Protein AF-A0A016WCX0-F1 (afdb_monomer)

Solvent-accessible surface area (backbone atoms only — not comparable to full-atom values): 11297 Å² total; per-residue (Å²): 116,69,67,61,55,52,49,52,51,51,52,50,51,52,51,54,51,46,63,74,40,50,68,61,54,48,51,68,51,48,52,57,51,49,55,51,47,49,54,52,48,49,54,58,72,46,31,78,79,73,66,66,87,75,63,71,84,80,53,73,85,60,86,75,78,81,33,50,61,47,42,59,48,40,61,38,86,90,38,63,72,53,13,83,46,37,64,59,55,69,68,67,68,67,79,67,96,57,47,48,53,26,66,47,80,42,98,77,52,24,41,36,36,45,37,33,46,72,47,61,56,70,42,76,68,51,48,55,52,49,57,51,51,32,55,40,29,42,45,74,40,72,38,58,58,58,80,70,44,82,83,60,83,87,81,63,84,90,70,66,46,52,28,37,35,31,46,42,44,77,47,75,23,80,41,64,67,62,43,50,55,50,48,58,62,51,64,71,48,70,44,52,28,34,68,113

Mean predicted aligned error: 13.09 Å

Structure (mmCIF, N/CA/C/O backbone):
data_AF-A0A016WCX0-F1
#
_entry.id   AF-A0A016WCX0-F1
#
loop_
_atom_site.group_PDB
_atom_site.id
_atom_site.type_symbol
_atom_site.label_atom_id
_atom_site.label_alt_id
_atom_site.label_comp_id
_atom_site.label_asym_id
_atom_site.label_entity_id
_atom_site.label_seq_id
_atom_site.pdbx_PDB_ins_code
_atom_site.Cartn_x
_atom_site.Cartn_y
_atom_site.Cartn_z
_atom_site.occupancy
_atom_site.B_iso_or_equiv
_atom_site.auth_seq_id
_atom_site.auth_comp_id
_atom_site.auth_asym_id
_atom_site.auth_atom_id
_atom_site.pdbx_PDB_model_num
ATOM 1 N N . MET A 1 1 ? 23.485 -28.240 -61.008 1.00 61.12 1 MET A N 1
ATOM 2 C CA . MET A 1 1 ? 24.561 -27.219 -61.081 1.00 61.12 1 MET A CA 1
ATOM 3 C C . MET A 1 1 ? 24.136 -25.915 -61.768 1.00 61.12 1 MET A C 1
ATOM 5 O O . MET A 1 1 ? 24.552 -24.862 -61.305 1.00 61.12 1 MET A O 1
ATOM 9 N N . VAL A 1 2 ? 23.275 -25.937 -62.796 1.00 74.19 2 VAL A N 1
ATOM 10 C CA . VAL A 1 2 ? 22.851 -24.729 -63.548 1.00 74.19 2 VAL A CA 1
ATOM 11 C C . VAL A 1 2 ? 22.075 -23.700 -62.701 1.00 74.19 2 VAL A C 1
ATOM 13 O O . VAL A 1 2 ? 22.355 -22.506 -62.781 1.00 74.19 2 VAL A O 1
ATOM 16 N N . ALA A 1 3 ? 21.170 -24.145 -61.823 1.00 79.56 3 ALA A N 1
ATOM 17 C CA . ALA A 1 3 ? 20.359 -23.250 -60.986 1.00 79.56 3 ALA A CA 1
ATOM 18 C C . ALA A 1 3 ? 21.186 -22.411 -59.987 1.00 79.56 3 ALA A C 1
ATOM 20 O O . ALA A 1 3 ? 20.880 -21.247 -59.746 1.00 79.56 3 ALA A O 1
ATOM 21 N N . ALA A 1 4 ? 22.278 -22.966 -59.448 1.00 81.50 4 ALA A N 1
ATOM 22 C CA . ALA A 1 4 ? 23.165 -22.250 -58.528 1.00 81.50 4 ALA A CA 1
ATOM 23 C C . ALA A 1 4 ? 23.957 -21.137 -59.238 1.00 81.50 4 ALA A C 1
ATOM 25 O O . ALA A 1 4 ? 24.159 -20.058 -58.681 1.00 81.50 4 ALA A O 1
ATOM 26 N N . ALA A 1 5 ? 24.360 -21.371 -60.492 1.00 85.25 5 ALA A N 1
ATOM 27 C CA . ALA A 1 5 ? 25.010 -20.357 -61.317 1.00 85.25 5 ALA A CA 1
ATOM 28 C C . ALA A 1 5 ? 24.045 -19.212 -61.677 1.00 85.25 5 ALA A C 1
ATOM 30 O O . ALA A 1 5 ? 24.430 -18.044 -61.625 1.00 85.25 5 ALA A O 1
ATOM 31 N N . GLN A 1 6 ? 22.777 -19.531 -61.961 1.00 86.19 6 GLN A N 1
ATOM 32 C CA . GLN A 1 6 ? 21.732 -18.531 -62.200 1.00 86.19 6 GLN A CA 1
ATOM 33 C C . GLN A 1 6 ? 21.406 -17.715 -60.941 1.00 86.19 6 GLN A C 1
ATOM 35 O O . GLN A 1 6 ? 21.343 -16.491 -61.018 1.00 86.19 6 GLN A O 1
ATOM 40 N N . LEU A 1 7 ? 21.286 -18.354 -59.773 1.00 87.44 7 LEU A N 1
ATOM 41 C CA . LEU A 1 7 ? 21.092 -17.659 -58.495 1.00 87.44 7 LEU A CA 1
ATOM 42 C C . LEU A 1 7 ? 22.248 -16.692 -58.202 1.00 87.44 7 LEU A C 1
ATOM 44 O O . LEU A 1 7 ? 22.016 -15.542 -57.836 1.00 87.44 7 LEU A O 1
ATOM 48 N N . ARG A 1 8 ? 23.496 -17.128 -58.413 1.00 90.75 8 ARG A N 1
ATOM 49 C CA . ARG A 1 8 ? 24.683 -16.286 -58.215 1.00 90.75 8 ARG A CA 1
ATOM 50 C C . ARG A 1 8 ? 24.669 -15.060 -59.128 1.00 90.75 8 ARG A C 1
ATOM 52 O O . ARG A 1 8 ? 24.978 -13.965 -58.668 1.00 90.75 8 ARG A O 1
ATOM 59 N N . LEU A 1 9 ? 24.287 -15.227 -60.393 1.00 87.75 9 LEU A N 1
ATOM 60 C CA . LEU A 1 9 ? 24.159 -14.115 -61.339 1.00 87.75 9 LEU A CA 1
ATOM 61 C C . LEU A 1 9 ? 23.039 -13.147 -60.941 1.00 87.75 9 LEU A C 1
ATOM 63 O O . LEU A 1 9 ? 23.224 -11.935 -61.033 1.00 87.75 9 LEU A O 1
ATOM 67 N N . LEU A 1 10 ? 21.906 -13.661 -60.457 1.00 88.12 10 LEU A N 1
ATOM 68 C CA . LEU A 1 10 ? 20.792 -12.841 -59.977 1.00 88.12 10 LEU A CA 1
ATOM 69 C C . LEU A 1 10 ? 21.163 -12.045 -58.718 1.00 88.12 10 LEU A C 1
ATOM 71 O O . LEU A 1 10 ? 20.891 -10.847 -58.652 1.00 88.12 10 LEU A O 1
ATOM 75 N N . LEU A 1 11 ? 21.842 -12.674 -57.757 1.00 89.62 11 LEU A N 1
ATOM 76 C CA . LEU A 1 11 ? 22.357 -12.003 -56.561 1.00 89.62 11 LEU A CA 1
ATOM 77 C C . LEU A 1 11 ? 23.390 -10.934 -56.923 1.00 89.62 11 LEU A C 1
ATOM 79 O O . LEU A 1 11 ? 23.313 -9.817 -56.419 1.00 89.62 11 LEU A O 1
ATOM 83 N N . TRP A 1 12 ? 24.310 -11.241 -57.842 1.00 89.88 12 TRP A N 1
ATOM 84 C CA . TRP A 1 12 ? 25.323 -10.293 -58.307 1.00 89.88 12 TRP A CA 1
ATOM 85 C C . TRP A 1 12 ? 24.705 -9.088 -59.021 1.00 89.88 12 TRP A C 1
ATOM 87 O O . TRP A 1 12 ? 25.093 -7.948 -58.770 1.00 89.88 12 TRP A O 1
ATOM 97 N N . LYS A 1 13 ? 23.690 -9.325 -59.861 1.00 88.44 13 LYS A N 1
ATOM 98 C CA . LYS A 1 13 ? 22.934 -8.263 -60.533 1.00 88.44 13 LYS A CA 1
ATOM 99 C C . LYS A 1 13 ? 22.213 -7.365 -59.525 1.00 88.44 13 LYS A C 1
ATOM 101 O O . LYS A 1 13 ? 22.337 -6.147 -59.615 1.00 88.44 13 LYS A O 1
ATOM 106 N N . ASN A 1 14 ? 21.514 -7.949 -58.550 1.00 83.69 14 ASN A N 1
ATOM 107 C CA . ASN A 1 14 ? 20.819 -7.189 -57.506 1.00 83.69 14 ASN A CA 1
ATOM 108 C C . ASN A 1 14 ? 21.791 -6.406 -56.613 1.00 83.69 14 ASN A C 1
ATOM 110 O O . ASN A 1 14 ? 21.510 -5.268 -56.245 1.00 83.69 14 ASN A O 1
ATOM 114 N N . TRP A 1 15 ? 22.952 -6.980 -56.299 1.00 81.62 15 TRP A N 1
ATOM 115 C CA . TRP A 1 15 ? 23.988 -6.318 -55.510 1.00 81.62 15 TRP A CA 1
ATOM 116 C C . TRP A 1 15 ? 24.597 -5.116 -56.247 1.00 81.62 15 TRP A C 1
ATOM 118 O O . TRP A 1 15 ? 24.651 -4.019 -55.694 1.00 81.62 15 TRP A O 1
ATOM 128 N N . LEU A 1 16 ? 24.951 -5.276 -57.528 1.00 81.81 16 LEU A N 1
ATOM 129 C CA . LEU A 1 16 ? 25.418 -4.168 -58.372 1.00 81.81 16 LEU A CA 1
ATOM 130 C C . LEU A 1 16 ? 24.356 -3.073 -58.538 1.00 81.81 16 LEU A C 1
ATOM 132 O O . LEU A 1 16 ? 24.688 -1.887 -58.568 1.00 81.81 16 LEU A O 1
ATOM 136 N N . GLN A 1 17 ? 23.079 -3.453 -58.632 1.00 79.06 17 GLN A N 1
ATOM 137 C CA . GLN A 1 17 ? 21.977 -2.500 -58.734 1.00 79.06 17 GLN A CA 1
ATOM 138 C C . GLN A 1 17 ? 21.813 -1.686 -57.443 1.00 79.06 17 GLN A C 1
ATOM 140 O O . GLN A 1 17 ? 21.655 -0.471 -57.533 1.00 79.06 17 GLN A O 1
ATOM 145 N N . LYS A 1 18 ? 21.964 -2.309 -56.263 1.00 73.75 18 LYS A N 1
ATOM 146 C CA . LYS A 1 18 ? 21.994 -1.597 -54.973 1.00 73.75 18 LYS A CA 1
ATOM 14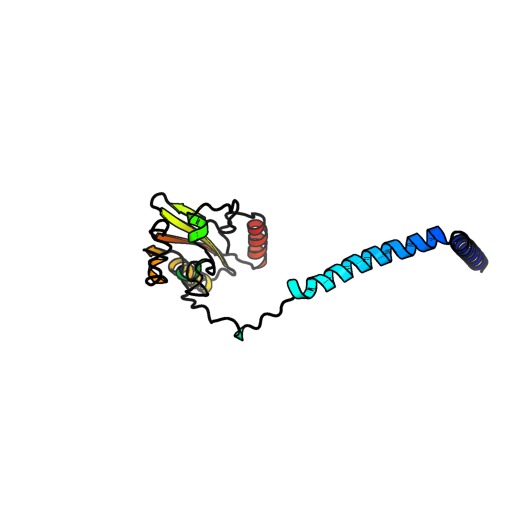7 C C . LYS A 1 18 ? 23.169 -0.611 -54.875 1.00 73.75 18 LYS A C 1
ATOM 149 O O . LYS A 1 18 ? 22.961 0.520 -54.454 1.00 73.75 18 LYS A O 1
ATOM 154 N N . ILE A 1 19 ? 24.366 -0.978 -55.348 1.00 76.69 19 ILE A N 1
ATOM 155 C CA . ILE A 1 19 ? 25.538 -0.072 -55.377 1.00 76.69 19 ILE A CA 1
ATOM 156 C C . ILE A 1 19 ? 25.297 1.152 -56.276 1.00 76.69 19 ILE A C 1
ATOM 158 O O . ILE A 1 19 ? 25.762 2.248 -55.969 1.00 76.69 19 ILE A O 1
ATOM 162 N N . ARG A 1 20 ? 24.559 0.990 -57.382 1.00 75.88 20 ARG A N 1
ATOM 163 C CA . ARG A 1 20 ? 24.272 2.075 -58.337 1.00 75.88 20 ARG A CA 1
ATOM 164 C C . ARG A 1 20 ? 23.201 3.058 -57.843 1.00 75.88 20 ARG A C 1
ATOM 166 O O . ARG A 1 20 ? 23.152 4.182 -58.335 1.00 75.88 20 ARG A O 1
ATOM 173 N N . THR A 1 21 ? 22.393 2.682 -56.855 1.00 81.81 21 THR A N 1
ATOM 174 C CA . THR A 1 21 ? 21.462 3.579 -56.144 1.00 81.81 21 THR A CA 1
ATOM 175 C C . THR A 1 21 ? 21.934 3.820 -54.706 1.00 81.81 21 THR A C 1
ATOM 177 O O . THR A 1 21 ? 21.237 3.447 -53.756 1.00 81.81 21 THR A O 1
ATOM 180 N N . PRO A 1 22 ? 23.109 4.453 -54.520 1.00 73.81 22 PRO A N 1
ATOM 181 C CA . PRO A 1 22 ? 23.773 4.534 -53.222 1.00 73.81 22 PRO A CA 1
ATOM 182 C C . PRO A 1 22 ? 22.934 5.286 -52.190 1.00 73.81 22 PRO A C 1
ATOM 184 O O . PRO A 1 22 ? 22.933 4.922 -51.022 1.00 73.81 22 PRO A O 1
ATOM 187 N N . TRP A 1 23 ? 22.164 6.288 -52.621 1.00 77.56 23 TRP A N 1
ATOM 188 C CA . TRP A 1 23 ? 21.341 7.097 -51.725 1.00 77.56 23 TRP A CA 1
ATOM 189 C C . TRP A 1 23 ? 20.221 6.294 -51.051 1.00 77.56 23 TRP A C 1
ATOM 191 O O . TRP A 1 23 ? 20.022 6.409 -49.846 1.00 77.56 23 TRP A O 1
ATOM 201 N N . HIS A 1 24 ? 19.542 5.422 -51.803 1.00 80.88 24 HIS A N 1
ATOM 202 C CA . HIS A 1 24 ? 18.467 4.581 -51.269 1.00 80.88 24 HIS A CA 1
ATOM 203 C C . HIS A 1 24 ? 19.007 3.533 -50.289 1.00 80.88 24 HIS A C 1
ATOM 205 O O . HIS A 1 24 ? 18.442 3.319 -49.219 1.00 80.88 24 HIS A O 1
ATOM 211 N N . THR A 1 25 ? 20.128 2.889 -50.628 1.00 80.31 25 THR A N 1
ATOM 212 C CA . THR A 1 25 ? 20.777 1.909 -49.743 1.00 80.31 25 THR A CA 1
ATOM 213 C C . THR A 1 25 ? 21.331 2.565 -48.477 1.00 80.31 25 THR A C 1
ATOM 215 O O . THR A 1 25 ? 21.258 1.981 -47.400 1.00 80.31 25 THR A O 1
ATOM 218 N N . LEU A 1 26 ? 21.824 3.801 -48.581 1.00 84.06 26 LEU A N 1
ATOM 219 C CA . LEU A 1 26 ? 22.288 4.581 -47.440 1.00 84.06 26 LEU A CA 1
ATOM 220 C C . LEU A 1 26 ? 21.128 4.958 -46.504 1.00 84.06 26 LEU A C 1
ATOM 222 O O . LEU A 1 26 ? 21.243 4.755 -45.299 1.00 84.06 26 LEU A O 1
ATOM 226 N N . SER A 1 27 ? 19.987 5.423 -47.028 1.00 86.12 27 SER A N 1
ATOM 227 C CA . SER A 1 27 ? 18.807 5.719 -46.198 1.00 86.12 27 SER A CA 1
ATOM 228 C C . SER A 1 27 ? 18.218 4.475 -45.527 1.00 86.12 27 SER A C 1
ATOM 230 O O . SER A 1 27 ? 17.838 4.537 -44.360 1.00 86.12 27 SER A O 1
ATOM 232 N N . GLU A 1 28 ? 18.190 3.339 -46.232 1.00 86.50 28 GLU A N 1
ATOM 233 C CA . GLU A 1 28 ? 17.688 2.054 -45.718 1.00 86.50 28 GLU A CA 1
ATOM 234 C C . GLU A 1 28 ? 18.520 1.550 -44.527 1.00 86.50 28 GLU A C 1
ATOM 236 O O . GLU A 1 28 ? 17.985 0.901 -43.634 1.00 86.50 28 GLU A O 1
ATOM 241 N N . PHE A 1 29 ? 19.811 1.892 -44.477 1.00 86.50 29 PHE A N 1
ATOM 242 C CA . PHE A 1 29 ? 20.695 1.544 -43.367 1.00 86.50 29 PHE A CA 1
ATOM 243 C C . PHE A 1 29 ? 20.708 2.599 -42.251 1.00 86.50 29 PHE A C 1
ATOM 245 O O . PHE A 1 29 ? 20.649 2.255 -41.071 1.00 86.50 29 PHE A O 1
ATOM 252 N N . ILE A 1 30 ? 20.768 3.888 -42.601 1.00 91.06 30 ILE A N 1
ATOM 253 C CA . ILE A 1 30 ? 20.893 4.975 -41.621 1.00 91.06 30 ILE A CA 1
ATOM 254 C C . ILE A 1 30 ? 19.615 5.142 -40.807 1.00 91.06 30 ILE A C 1
ATOM 256 O O . ILE A 1 30 ? 19.708 5.336 -39.601 1.00 91.06 30 ILE A O 1
ATOM 260 N N . ILE A 1 31 ? 18.429 5.054 -41.417 1.00 91.19 31 ILE A N 1
ATOM 261 C CA . ILE A 1 31 ? 17.171 5.312 -40.702 1.00 91.19 31 ILE A CA 1
ATOM 262 C C . ILE A 1 31 ? 16.968 4.320 -39.540 1.00 91.19 31 ILE A C 1
ATOM 264 O O . ILE A 1 31 ? 16.759 4.786 -38.418 1.00 91.19 31 ILE A O 1
ATOM 268 N N . PRO A 1 32 ? 17.088 2.988 -39.726 1.00 91.62 32 PRO A N 1
ATOM 269 C CA . PRO A 1 32 ? 16.977 2.040 -38.616 1.00 91.62 32 PRO A CA 1
ATOM 270 C C . PRO A 1 32 ? 18.086 2.201 -37.574 1.00 91.62 32 PRO A C 1
ATOM 272 O O . PRO A 1 32 ? 17.823 2.084 -36.375 1.00 91.62 32 PRO A O 1
ATOM 275 N N . LEU A 1 33 ? 19.315 2.497 -38.013 1.00 93.62 33 LEU A N 1
ATOM 276 C CA . LEU A 1 33 ? 20.447 2.729 -37.115 1.00 93.62 33 LEU A CA 1
ATOM 277 C C . LEU A 1 33 ? 20.189 3.941 -36.211 1.00 93.62 33 LEU A C 1
ATOM 279 O O . LEU A 1 33 ? 20.432 3.885 -35.009 1.00 93.62 33 LEU A O 1
ATOM 283 N N . LEU A 1 34 ? 19.654 5.017 -36.784 1.00 93.94 34 LEU A N 1
ATOM 284 C CA . LEU A 1 34 ? 19.359 6.261 -36.086 1.00 93.94 34 LEU A CA 1
ATOM 285 C C . LEU A 1 34 ? 18.165 6.081 -35.139 1.00 93.94 34 LEU A C 1
ATOM 287 O O . LEU A 1 34 ? 18.242 6.509 -33.993 1.00 93.94 34 LEU A O 1
ATOM 291 N N . LEU A 1 35 ? 17.113 5.364 -35.555 1.00 93.00 35 LEU A N 1
ATOM 292 C CA . LEU A 1 35 ? 15.976 5.032 -34.684 1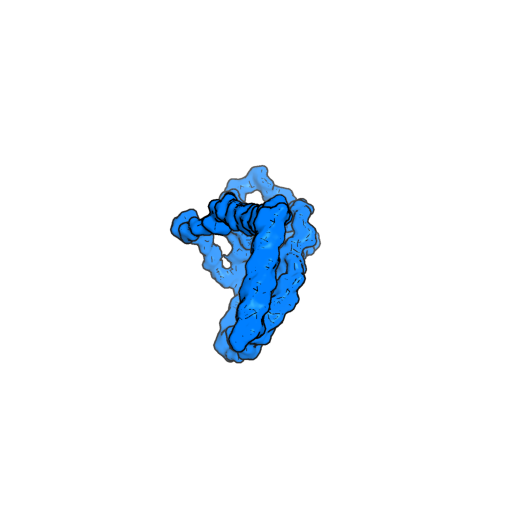.00 93.00 35 LEU A CA 1
ATOM 293 C C . LEU A 1 35 ? 16.416 4.221 -33.456 1.00 93.00 35 LEU A C 1
ATOM 295 O O . LEU A 1 35 ? 16.063 4.563 -32.329 1.00 93.00 35 LEU A O 1
ATOM 299 N N . THR A 1 36 ? 17.226 3.183 -33.678 1.00 92.38 36 THR A N 1
ATOM 300 C CA . THR A 1 36 ? 17.740 2.310 -32.610 1.00 92.38 36 THR A CA 1
ATOM 301 C C . THR A 1 36 ? 18.721 3.061 -31.707 1.00 92.38 36 THR A C 1
ATOM 303 O O . THR A 1 36 ? 18.695 2.918 -30.485 1.00 92.38 36 THR A O 1
ATOM 306 N N . GLY A 1 37 ? 19.573 3.899 -32.302 1.00 94.38 37 GLY A N 1
ATOM 307 C CA . GLY A 1 37 ? 20.526 4.738 -31.584 1.00 94.38 37 GLY A CA 1
ATOM 308 C C . GLY A 1 37 ? 19.839 5.781 -30.707 1.00 94.38 37 GLY A C 1
ATOM 309 O O . GLY A 1 37 ? 20.251 5.967 -29.567 1.00 94.38 37 GLY A O 1
ATOM 310 N N . ILE A 1 38 ? 18.760 6.409 -31.185 1.00 94.25 38 ILE A N 1
ATOM 311 C CA . ILE A 1 38 ? 17.963 7.343 -30.381 1.00 94.25 38 ILE A CA 1
ATOM 312 C C . ILE A 1 38 ? 17.276 6.613 -29.230 1.00 94.25 38 ILE A C 1
ATOM 314 O O . ILE A 1 38 ? 17.322 7.111 -28.112 1.00 94.25 38 ILE A O 1
ATOM 318 N N . SER A 1 39 ? 16.667 5.445 -29.455 1.00 91.62 39 SER A N 1
ATOM 319 C CA . SER A 1 39 ? 15.982 4.728 -28.371 1.00 91.62 39 SER A CA 1
ATOM 320 C C . SER A 1 39 ? 16.950 4.254 -27.286 1.00 91.62 39 SER A C 1
ATOM 322 O O . SER A 1 39 ? 16.686 4.445 -26.101 1.00 91.62 39 SER A O 1
ATOM 324 N N . LEU A 1 40 ? 18.096 3.684 -27.677 1.00 91.94 40 LEU A N 1
ATOM 325 C CA . LEU A 1 40 ? 19.124 3.244 -26.730 1.00 91.94 40 LEU A CA 1
ATOM 326 C C . LEU A 1 40 ? 19.806 4.437 -26.053 1.00 91.94 40 LEU A C 1
ATOM 328 O O . LEU A 1 40 ? 20.027 4.420 -24.847 1.00 91.94 40 LEU A O 1
ATOM 332 N N . GLY A 1 41 ? 20.096 5.494 -26.813 1.00 92.69 41 GLY A N 1
ATOM 333 C CA . GLY A 1 41 ? 20.666 6.730 -26.289 1.00 92.69 41 GLY A CA 1
ATOM 334 C C . GLY A 1 41 ? 19.735 7.412 -25.293 1.00 92.69 41 GLY A C 1
ATOM 335 O O . GLY A 1 41 ? 20.197 7.850 -24.246 1.00 92.69 41 GLY A O 1
ATOM 336 N N . ALA A 1 42 ? 18.428 7.437 -25.565 1.00 90.19 42 ALA A N 1
ATOM 337 C CA . ALA A 1 42 ? 17.427 7.934 -24.630 1.00 90.19 42 ALA A CA 1
ATOM 338 C C . ALA A 1 42 ? 17.404 7.091 -23.352 1.00 90.19 42 ALA A C 1
ATOM 340 O O . ALA A 1 42 ? 17.449 7.666 -22.272 1.00 90.19 42 ALA A O 1
ATOM 341 N N . MET A 1 43 ? 17.410 5.757 -23.467 1.00 88.00 43 MET A N 1
ATOM 342 C CA . MET A 1 43 ? 17.443 4.843 -22.318 1.00 88.00 43 MET A CA 1
ATOM 343 C C . MET A 1 43 ? 18.673 5.077 -21.429 1.00 88.00 43 MET A C 1
ATOM 345 O O . MET A 1 43 ? 18.542 5.161 -20.213 1.00 88.00 43 MET A O 1
ATOM 349 N N . ILE A 1 44 ? 19.852 5.259 -22.031 1.00 88.31 44 ILE A N 1
ATOM 350 C CA . ILE A 1 44 ? 21.092 5.565 -21.303 1.00 88.31 44 ILE A CA 1
ATOM 351 C C . ILE A 1 44 ? 21.043 6.972 -20.697 1.00 88.31 44 ILE A C 1
ATOM 353 O O . ILE A 1 44 ? 21.422 7.152 -19.546 1.00 88.31 44 ILE A O 1
ATOM 357 N N . ALA A 1 45 ? 20.557 7.971 -21.437 1.00 89.94 45 ALA A N 1
ATOM 358 C CA . ALA A 1 45 ? 20.503 9.357 -20.971 1.00 89.94 45 ALA A CA 1
ATOM 359 C C . ALA A 1 45 ? 19.571 9.542 -19.768 1.00 89.94 45 ALA A C 1
ATOM 361 O O . ALA A 1 45 ? 19.812 10.407 -18.930 1.00 89.94 45 ALA A O 1
ATOM 362 N N . VAL A 1 46 ? 18.508 8.739 -19.676 1.00 90.31 46 VAL A N 1
ATOM 363 C CA . VAL A 1 46 ? 17.591 8.771 -18.532 1.00 90.31 46 VAL A CA 1
ATOM 364 C C . VAL A 1 46 ? 17.954 7.775 -17.432 1.00 90.31 46 VAL A C 1
ATOM 366 O O . VAL A 1 46 ? 17.278 7.758 -16.404 1.00 90.31 46 VAL A O 1
ATOM 369 N N . LYS A 1 47 ? 19.005 6.969 -17.616 1.00 85.62 47 LYS A N 1
ATOM 370 C CA . LYS A 1 47 ? 19.398 5.907 -16.686 1.00 85.62 47 LYS A CA 1
A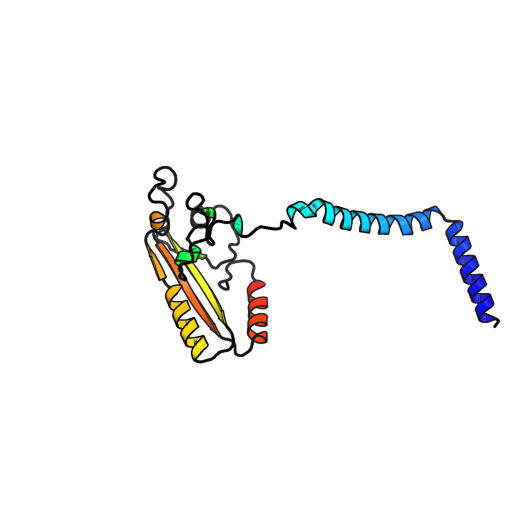TOM 371 C C . LYS A 1 47 ? 19.535 6.427 -15.259 1.00 85.62 47 LYS A C 1
ATOM 373 O O . LYS A 1 47 ? 18.855 5.927 -14.376 1.00 85.62 47 LYS A O 1
ATOM 378 N N . ASP A 1 48 ? 20.308 7.487 -15.047 1.00 81.19 48 ASP A N 1
ATOM 379 C CA . ASP A 1 48 ? 20.586 8.017 -13.702 1.00 81.19 48 ASP A CA 1
ATOM 380 C C . ASP A 1 48 ? 19.334 8.565 -12.985 1.00 81.19 48 ASP A C 1
ATOM 382 O O . ASP A 1 48 ? 19.329 8.777 -11.770 1.00 81.19 48 ASP A O 1
ATOM 386 N N . LYS A 1 49 ? 18.249 8.804 -13.734 1.00 82.12 49 LYS A N 1
ATOM 387 C CA . LYS A 1 49 ? 16.963 9.238 -13.184 1.00 82.12 49 LYS A CA 1
ATOM 388 C C . LYS A 1 49 ? 16.065 8.066 -12.777 1.00 82.12 49 LYS A C 1
ATOM 390 O O . LYS A 1 49 ? 15.276 8.231 -11.853 1.00 82.12 49 LYS A O 1
ATOM 395 N N . TYR A 1 50 ? 16.136 6.933 -13.475 1.00 77.62 50 TYR A N 1
ATOM 396 C CA . TYR A 1 50 ? 15.208 5.809 -13.280 1.00 77.62 50 TYR A CA 1
ATOM 397 C C . TYR A 1 50 ? 15.855 4.573 -12.645 1.00 77.62 50 TYR A C 1
ATOM 399 O O . TYR A 1 50 ? 15.182 3.846 -11.924 1.00 77.62 50 TYR A O 1
ATOM 407 N N . GLU A 1 51 ? 17.144 4.344 -12.878 1.00 76.81 51 GLU A N 1
ATOM 408 C CA . GLU A 1 51 ? 17.940 3.273 -12.275 1.00 76.81 51 GLU A CA 1
ATOM 409 C C . GLU A 1 51 ? 18.777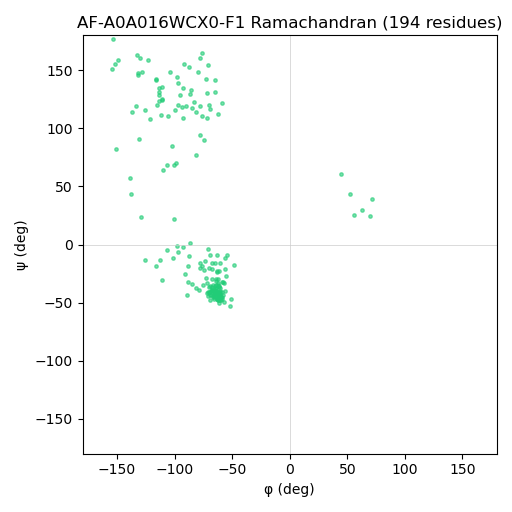 3.856 -11.131 1.00 76.81 51 GLU A C 1
ATOM 411 O O . GLU A 1 51 ? 19.998 3.985 -11.225 1.00 76.81 51 GLU A O 1
ATOM 416 N N . GLN A 1 52 ? 18.099 4.272 -10.060 1.00 77.88 52 GLN A N 1
ATOM 417 C CA . GLN A 1 52 ? 18.766 4.658 -8.821 1.00 77.88 52 GLN A CA 1
ATOM 418 C C . GLN A 1 52 ? 18.838 3.456 -7.887 1.00 77.88 52 GLN A C 1
ATOM 420 O O . GLN A 1 52 ? 17.815 2.924 -7.456 1.00 77.88 52 GLN A O 1
ATOM 425 N N . ASP A 1 53 ? 20.061 3.053 -7.553 1.00 77.75 53 ASP A N 1
ATOM 426 C CA . ASP A 1 53 ? 20.288 2.124 -6.457 1.00 77.75 53 ASP A CA 1
ATOM 427 C C . ASP A 1 53 ? 20.138 2.884 -5.141 1.00 77.75 53 ASP A C 1
ATOM 429 O O . ASP A 1 53 ? 20.928 3.762 -4.783 1.00 77.75 53 ASP A O 1
ATOM 433 N N . HIS A 1 54 ? 19.073 2.554 -4.425 1.00 76.19 54 HIS A N 1
ATOM 434 C CA . HIS A 1 54 ? 18.778 3.115 -3.123 1.00 76.19 54 HIS A CA 1
ATOM 435 C C . HIS A 1 54 ? 19.376 2.210 -2.047 1.00 76.19 54 HIS A C 1
ATOM 437 O O . HIS A 1 54 ? 18.896 1.101 -1.811 1.00 76.19 54 HIS A O 1
ATOM 443 N N . ASP A 1 55 ? 20.433 2.678 -1.384 1.00 78.25 55 ASP A N 1
ATOM 444 C CA . ASP A 1 55 ? 20.979 1.977 -0.224 1.00 78.25 55 ASP A CA 1
ATOM 445 C C . ASP A 1 55 ? 19.984 2.072 0.938 1.00 78.25 55 ASP A C 1
ATOM 447 O O . ASP A 1 55 ? 19.701 3.160 1.448 1.00 78.25 55 ASP A O 1
ATOM 451 N N . ALA A 1 56 ? 19.464 0.919 1.361 1.00 72.25 56 ALA A N 1
ATOM 452 C CA . ALA A 1 56 ? 18.519 0.804 2.464 1.00 72.25 56 ALA A CA 1
ATOM 453 C C . ALA A 1 56 ? 19.048 1.426 3.770 1.00 72.25 56 ALA A C 1
ATOM 455 O O . ALA A 1 56 ? 18.251 1.885 4.584 1.00 72.25 56 ALA A O 1
ATOM 456 N N . SER A 1 57 ? 20.371 1.488 3.965 1.00 77.56 57 SER A N 1
ATOM 457 C CA . SER A 1 57 ? 20.988 2.079 5.158 1.00 77.56 57 SER A CA 1
ATOM 458 C C . SER A 1 57 ? 20.854 3.606 5.240 1.00 77.56 57 SER A C 1
ATOM 460 O O . SER A 1 57 ? 20.926 4.166 6.335 1.00 77.56 57 SER A O 1
ATOM 462 N N . ASN A 1 58 ? 20.599 4.280 4.113 1.00 79.81 58 ASN A N 1
ATOM 463 C CA . ASN A 1 58 ? 20.360 5.726 4.075 1.00 79.81 58 ASN A CA 1
ATOM 464 C C . ASN A 1 58 ? 18.948 6.110 4.537 1.00 79.81 58 ASN A C 1
ATOM 466 O O . ASN A 1 58 ? 18.691 7.280 4.832 1.00 79.81 58 ASN A O 1
ATOM 470 N N . TYR A 1 59 ? 18.029 5.146 4.605 1.00 70.31 59 TYR A N 1
ATOM 471 C CA . TYR A 1 59 ? 16.658 5.380 5.032 1.00 70.31 59 TYR A CA 1
ATOM 472 C C . TYR A 1 59 ? 16.533 5.127 6.526 1.00 70.31 59 TYR A C 1
ATOM 474 O O . TYR A 1 59 ? 17.013 4.128 7.063 1.00 70.31 59 TYR A O 1
ATOM 482 N N . ARG A 1 60 ? 15.858 6.042 7.223 1.00 73.12 60 ARG A N 1
ATOM 483 C CA . ARG A 1 60 ? 15.508 5.805 8.621 1.00 73.12 60 ARG A CA 1
ATOM 484 C C . ARG A 1 60 ? 14.544 4.628 8.700 1.00 73.12 60 ARG A C 1
ATOM 486 O O . ARG A 1 60 ? 13.652 4.492 7.865 1.00 73.12 60 ARG A O 1
ATOM 493 N N . ALA A 1 61 ? 14.722 3.804 9.728 1.00 75.81 61 ALA A N 1
ATOM 494 C CA . ALA A 1 61 ? 13.781 2.739 10.024 1.00 75.81 61 ALA A CA 1
ATOM 495 C C . ALA A 1 61 ? 12.398 3.352 10.262 1.00 75.81 61 ALA A C 1
ATOM 497 O O . ALA A 1 61 ? 12.232 4.207 11.135 1.00 75.81 61 ALA A O 1
ATOM 498 N N . TRP A 1 62 ? 11.422 2.920 9.473 1.00 77.88 62 TRP A N 1
ATOM 499 C CA . TRP A 1 62 ? 10.046 3.347 9.640 1.00 77.88 62 TRP A CA 1
ATOM 500 C C . TRP A 1 62 ? 9.391 2.487 10.729 1.00 77.88 62 TRP A C 1
ATOM 502 O O . TRP A 1 62 ? 9.425 1.256 10.620 1.00 77.88 62 TRP A O 1
ATOM 512 N N . PRO A 1 63 ? 8.854 3.077 11.811 1.00 76.69 63 PRO A N 1
ATOM 513 C CA . PRO A 1 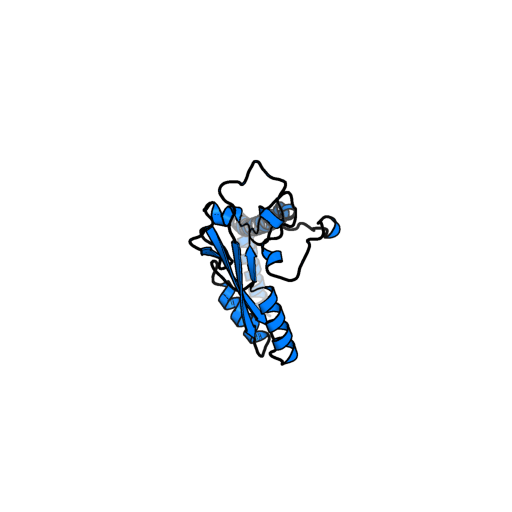63 ? 8.151 2.311 12.832 1.00 76.69 63 PRO A CA 1
ATOM 514 C C . PRO A 1 63 ? 6.908 1.630 12.249 1.00 76.69 63 PRO A C 1
ATOM 516 O O . PRO A 1 63 ? 5.933 2.290 11.903 1.00 76.69 63 PRO A O 1
ATOM 519 N N . VAL A 1 64 ? 6.938 0.297 12.187 1.00 79.94 64 VAL A N 1
ATOM 520 C CA . VAL A 1 64 ? 5.788 -0.535 11.808 1.00 79.94 64 VAL A CA 1
ATOM 521 C C . VAL A 1 64 ? 5.152 -1.091 13.078 1.00 79.94 64 VAL A C 1
ATOM 523 O O . VAL A 1 64 ? 5.768 -1.860 13.817 1.00 79.94 64 VAL A O 1
ATOM 526 N N . MET A 1 65 ? 3.910 -0.701 13.339 1.00 82.25 65 MET A N 1
ATOM 527 C CA . MET A 1 65 ? 3.112 -1.149 14.479 1.00 82.25 65 MET A CA 1
ATOM 528 C C . MET A 1 65 ? 2.330 -2.433 14.165 1.00 82.25 65 MET A C 1
ATOM 530 O O . MET A 1 65 ? 1.884 -3.129 15.080 1.00 82.25 65 MET A O 1
ATOM 534 N N . GLY A 1 66 ? 2.158 -2.766 12.882 1.00 86.69 66 GLY A N 1
ATOM 535 C CA . GLY A 1 66 ? 1.375 -3.913 12.430 1.00 86.69 66 GLY A CA 1
ATOM 536 C C . GLY A 1 66 ? -0.124 -3.692 12.630 1.00 86.69 66 GLY A C 1
ATOM 537 O O . GLY A 1 66 ? -0.827 -4.603 13.077 1.00 86.69 66 GLY A O 1
ATOM 538 N N . SER A 1 67 ? -0.592 -2.468 12.382 1.00 90.38 67 SER A N 1
ATOM 539 C CA . SER A 1 67 ? -1.981 -2.028 12.573 1.00 90.38 67 SER A CA 1
ATOM 540 C C . SER A 1 67 ? -2.322 -0.870 11.633 1.00 90.38 67 SER A C 1
ATOM 542 O O . SER A 1 67 ? -1.444 -0.361 10.942 1.00 90.38 67 SER A O 1
ATOM 544 N N . ALA A 1 68 ? -3.574 -0.399 11.632 1.00 89.94 68 ALA A N 1
ATOM 545 C CA . ALA A 1 68 ? -3.977 0.707 10.753 1.00 89.94 68 ALA A CA 1
ATOM 546 C C . ALA A 1 68 ? -3.204 2.024 10.983 1.00 89.94 68 ALA A C 1
ATOM 548 O O . ALA A 1 68 ? -3.233 2.887 10.108 1.00 89.94 68 ALA A O 1
ATOM 549 N N . TYR A 1 69 ? -2.493 2.176 12.110 1.00 88.19 69 TYR A N 1
ATOM 550 C CA . TYR A 1 69 ? -1.571 3.297 12.326 1.00 88.19 69 TYR A CA 1
ATOM 551 C C . TYR A 1 69 ? -0.496 3.371 11.235 1.00 88.19 69 TYR A C 1
ATOM 553 O O . TYR A 1 69 ? -0.123 4.464 10.829 1.00 88.19 69 TYR A O 1
ATOM 561 N N . ASP A 1 70 ? -0.059 2.237 10.684 1.00 88.44 70 ASP A N 1
ATOM 562 C CA . ASP A 1 70 ? 0.984 2.184 9.651 1.00 88.44 70 ASP A CA 1
ATOM 563 C C . ASP A 1 70 ? 0.590 2.934 8.366 1.00 88.44 70 ASP A C 1
ATOM 565 O O . ASP A 1 70 ? 1.456 3.363 7.612 1.00 88.44 70 ASP A O 1
ATOM 569 N N . PHE A 1 71 ? -0.708 3.140 8.109 1.00 87.56 71 PHE A N 1
ATOM 570 C CA . PHE A 1 71 ? -1.152 3.918 6.951 1.00 87.56 71 PHE A CA 1
ATOM 571 C C . PHE A 1 71 ? -0.910 5.419 7.103 1.00 87.56 71 PHE A C 1
ATOM 573 O O . PHE A 1 71 ? -0.735 6.113 6.105 1.00 87.56 71 PHE A O 1
ATOM 580 N N . ILE A 1 72 ? -0.919 5.909 8.340 1.00 85.88 72 ILE A N 1
ATOM 581 C CA . ILE A 1 72 ? -0.892 7.339 8.665 1.00 85.88 72 ILE A CA 1
ATOM 582 C C . ILE A 1 72 ? 0.413 7.763 9.347 1.00 85.88 72 ILE A C 1
ATOM 584 O O . ILE A 1 72 ? 0.688 8.955 9.448 1.00 85.88 72 ILE A O 1
ATOM 588 N N . THR A 1 73 ? 1.221 6.807 9.810 1.00 85.56 73 THR A N 1
ATOM 589 C CA . THR A 1 73 ? 2.530 7.079 10.405 1.00 85.56 73 THR A CA 1
ATOM 590 C C . THR A 1 73 ? 3.494 7.556 9.317 1.00 85.56 73 THR A C 1
ATOM 592 O O . THR A 1 73 ? 3.772 6.803 8.383 1.00 85.56 73 THR A O 1
ATOM 595 N N . PRO A 1 74 ? 4.061 8.765 9.412 1.00 80.31 74 PRO A N 1
ATOM 596 C CA . PRO A 1 74 ? 5.020 9.250 8.426 1.00 80.31 74 PRO A CA 1
ATOM 597 C C . PRO A 1 74 ? 6.355 8.501 8.528 1.00 80.31 74 PRO A C 1
ATOM 599 O O . PRO A 1 74 ? 6.755 8.044 9.601 1.00 80.31 74 PRO A O 1
ATOM 602 N N . THR A 1 75 ? 7.102 8.437 7.427 1.00 79.12 75 THR A N 1
ATOM 603 C CA . THR A 1 75 ? 8.504 7.971 7.460 1.00 79.12 75 THR A CA 1
ATOM 604 C C . THR A 1 75 ? 9.441 9.022 8.064 1.00 79.12 75 THR A C 1
ATOM 606 O O . THR A 1 75 ? 10.512 8.695 8.579 1.00 79.12 75 THR A O 1
ATOM 609 N N . ASN A 1 76 ? 9.026 10.290 8.045 1.00 76.62 76 ASN A N 1
ATOM 610 C CA . ASN A 1 76 ? 9.707 11.403 8.688 1.00 76.62 76 ASN A CA 1
ATOM 611 C C . ASN A 1 76 ? 8.696 12.264 9.460 1.00 76.62 76 ASN A C 1
ATOM 613 O O . ASN A 1 76 ? 7.810 12.863 8.859 1.00 76.62 76 ASN A O 1
ATOM 617 N N . GLU A 1 77 ? 8.865 12.393 10.778 1.00 71.88 77 GLU A N 1
ATOM 618 C CA . GLU A 1 77 ? 8.015 13.225 11.653 1.00 71.88 77 GLU A CA 1
ATOM 619 C C . GLU A 1 77 ? 7.937 14.698 11.208 1.00 71.88 77 GLU A C 1
ATOM 621 O O . GLU A 1 77 ? 6.997 15.414 11.536 1.00 71.88 77 GLU A O 1
ATOM 626 N N . LEU A 1 78 ? 8.903 15.170 10.416 1.00 72.06 78 LEU A N 1
ATOM 627 C CA . LEU A 1 78 ? 8.898 16.522 9.857 1.00 72.06 78 LEU A CA 1
ATOM 628 C C . LEU A 1 78 ? 8.153 16.631 8.513 1.00 72.06 78 LEU A C 1
ATOM 630 O O . LEU A 1 78 ? 7.927 17.745 8.042 1.00 72.06 78 LEU A O 1
ATOM 634 N N . MET A 1 79 ? 7.763 15.520 7.885 1.00 72.25 79 MET A N 1
ATOM 635 C CA . MET A 1 79 ? 7.117 15.486 6.566 1.00 72.25 79 MET A CA 1
ATOM 636 C C . MET A 1 79 ? 5.853 14.606 6.613 1.00 72.25 79 MET A C 1
ATOM 638 O O . MET A 1 79 ? 5.946 13.398 6.395 1.00 72.25 79 MET A O 1
ATOM 642 N N . PRO A 1 80 ? 4.664 15.168 6.900 1.00 69.19 80 PRO A N 1
ATOM 643 C CA . PRO A 1 80 ? 3.423 14.392 7.020 1.00 69.19 80 PRO A CA 1
ATOM 644 C C . PRO A 1 80 ? 2.970 13.715 5.724 1.00 69.19 80 PRO A C 1
ATOM 646 O O . PRO A 1 80 ? 2.429 12.616 5.757 1.00 69.19 80 PRO A O 1
ATOM 649 N N . GLU A 1 81 ? 3.301 14.310 4.584 1.00 72.62 81 GLU A N 1
ATOM 650 C CA . GLU A 1 81 ? 3.100 13.751 3.240 1.00 72.62 81 GLU A CA 1
ATOM 651 C C . GLU A 1 81 ? 3.892 12.458 2.968 1.00 72.62 81 GLU A C 1
ATOM 653 O O . GLU A 1 81 ? 3.697 11.812 1.945 1.00 72.62 81 GLU A O 1
ATOM 658 N N . SER A 1 82 ? 4.802 12.074 3.869 1.00 77.31 82 SER A N 1
ATOM 659 C CA . SER A 1 82 ? 5.645 10.884 3.722 1.00 77.31 82 SER A CA 1
ATOM 660 C C . SER A 1 82 ? 5.010 9.585 4.239 1.00 77.31 82 SER A C 1
ATOM 662 O O . SER A 1 82 ? 5.671 8.544 4.224 1.00 77.31 82 SER A O 1
ATOM 664 N N . ALA A 1 83 ? 3.775 9.642 4.745 1.00 81.56 83 ALA A N 1
ATOM 665 C CA . ALA A 1 83 ? 2.980 8.468 5.107 1.00 81.56 83 ALA A CA 1
ATOM 666 C C . ALA A 1 83 ? 2.392 7.781 3.856 1.00 81.56 83 ALA A C 1
ATOM 668 O O . ALA A 1 83 ? 2.344 8.376 2.781 1.00 81.56 83 ALA A O 1
ATOM 669 N N . ILE A 1 84 ? 1.900 6.537 3.985 1.00 83.00 84 ILE A N 1
ATOM 670 C CA . ILE A 1 84 ? 1.189 5.857 2.876 1.00 83.00 84 ILE A CA 1
ATOM 671 C C . ILE A 1 84 ? -0.038 6.669 2.451 1.00 83.00 84 ILE A C 1
ATOM 673 O O . ILE A 1 84 ? -0.333 6.783 1.262 1.00 83.00 84 ILE A O 1
ATOM 677 N N . LEU A 1 85 ? -0.761 7.209 3.432 1.00 83.12 85 LEU A N 1
ATOM 678 C CA . LEU A 1 85 ? -1.889 8.097 3.222 1.00 83.12 85 LEU A CA 1
ATOM 679 C C . LEU A 1 85 ? -1.545 9.493 3.708 1.00 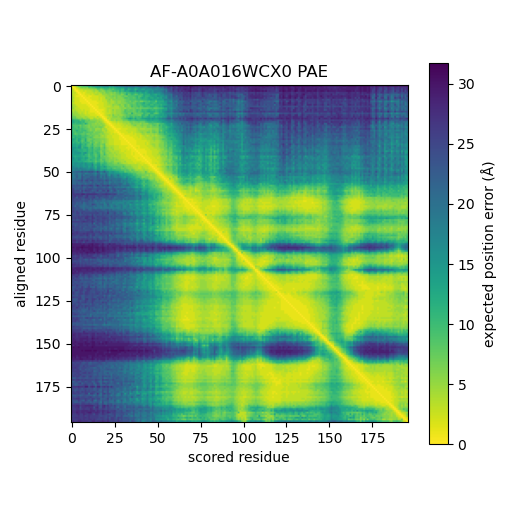83.12 85 LEU A C 1
ATOM 681 O O . LEU A 1 85 ? -1.468 9.751 4.909 1.00 83.12 85 LEU A O 1
ATOM 685 N N . ASP A 1 86 ? -1.426 10.411 2.759 1.00 78.25 86 ASP A N 1
ATOM 686 C CA . ASP A 1 86 ? -1.356 11.828 3.065 1.00 78.25 86 ASP A CA 1
ATOM 687 C C . ASP A 1 86 ? -2.760 12.372 3.369 1.00 78.25 86 ASP A C 1
ATOM 689 O O . ASP A 1 86 ? -3.528 12.770 2.492 1.00 78.25 86 ASP A O 1
ATOM 693 N N . LEU A 1 87 ? -3.098 12.391 4.657 1.00 75.19 87 LEU A N 1
ATOM 694 C CA . LEU A 1 87 ? -4.388 12.884 5.136 1.00 75.19 87 LEU A CA 1
ATOM 695 C C . LEU A 1 87 ? -4.599 14.379 4.837 1.00 75.19 87 LEU A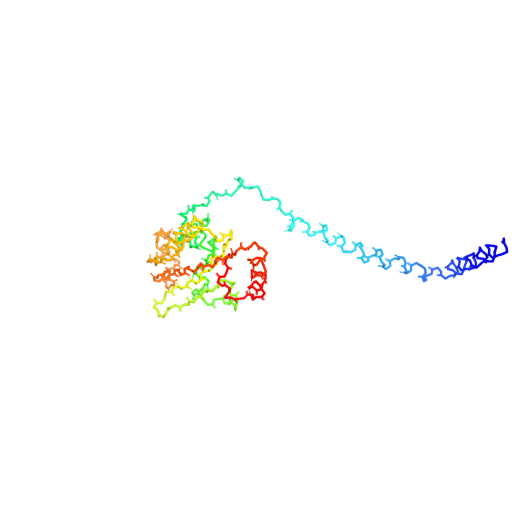 C 1
ATOM 697 O O . LEU A 1 87 ? -5.742 14.831 4.773 1.00 75.19 87 LEU A O 1
ATOM 701 N N . THR A 1 88 ? -3.523 15.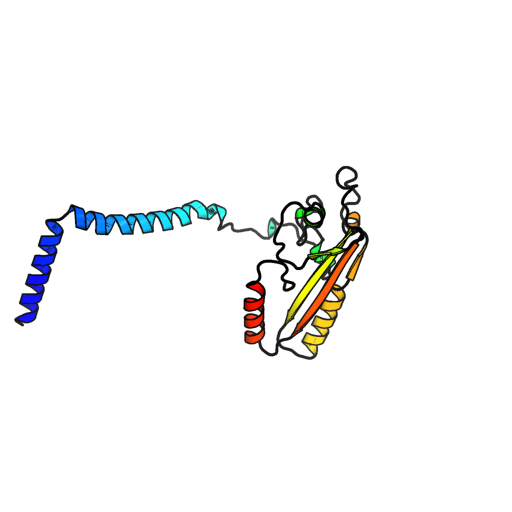151 4.647 1.00 71.19 88 THR A N 1
ATOM 702 C CA . THR A 1 88 ? -3.605 16.600 4.417 1.00 71.19 88 THR A CA 1
ATOM 703 C C . THR A 1 88 ? -3.985 16.935 2.973 1.00 71.19 88 THR A C 1
ATOM 705 O O . THR A 1 88 ? -4.831 17.810 2.749 1.00 71.19 88 THR A O 1
ATOM 708 N N . SER A 1 89 ? -3.462 16.203 1.983 1.00 70.75 89 SER A N 1
ATOM 709 C CA . SER A 1 89 ? -3.910 16.335 0.586 1.00 70.75 89 SER A CA 1
ATOM 710 C C . SER A 1 89 ? -5.341 15.836 0.389 1.00 70.75 89 SER A C 1
ATOM 712 O O . SER A 1 89 ? -6.122 16.487 -0.306 1.00 70.75 89 SER A O 1
ATOM 714 N N . ILE A 1 90 ? -5.726 14.749 1.071 1.00 72.12 90 ILE A N 1
ATOM 715 C CA . ILE A 1 90 ? -7.091 14.199 1.016 1.00 72.12 90 ILE A CA 1
ATOM 716 C C . ILE A 1 90 ? -8.129 15.214 1.521 1.00 72.12 90 ILE A C 1
ATOM 718 O O . ILE A 1 90 ? -9.209 15.318 0.940 1.00 72.12 90 ILE A O 1
ATOM 722 N N . LEU A 1 91 ? -7.827 15.972 2.579 1.00 68.44 91 LEU A N 1
ATOM 723 C CA . LEU A 1 91 ? -8.746 16.976 3.139 1.00 68.44 91 LEU A CA 1
ATOM 724 C C . LEU A 1 91 ? -8.738 18.299 2.383 1.00 68.44 91 LEU A C 1
ATOM 726 O O . LEU A 1 91 ? -9.787 18.916 2.217 1.00 68.44 91 LEU A O 1
ATOM 730 N N . SER A 1 92 ? -7.571 18.737 1.908 1.00 64.81 92 SER A N 1
ATOM 731 C CA . SER A 1 92 ? -7.440 20.016 1.200 1.00 64.81 92 SER A CA 1
ATOM 732 C C . SER A 1 92 ? -8.077 20.015 -0.195 1.00 64.81 92 SER A C 1
ATOM 734 O O . SER A 1 92 ? -8.116 21.061 -0.840 1.00 64.81 92 SER A O 1
ATOM 736 N N . ASN A 1 93 ? -8.608 18.872 -0.654 1.00 60.47 93 ASN A N 1
ATOM 737 C CA . ASN A 1 93 ? -9.314 18.718 -1.930 1.00 60.47 93 ASN A CA 1
ATOM 738 C C . ASN A 1 93 ? -8.467 19.182 -3.133 1.00 60.47 93 ASN A C 1
ATOM 740 O O . ASN A 1 93 ? -8.978 19.589 -4.179 1.00 60.47 93 ASN A O 1
ATOM 744 N N . THR A 1 94 ? -7.142 19.144 -2.970 1.00 54.38 94 THR A N 1
ATOM 745 C CA . THR A 1 94 ? -6.167 19.567 -3.970 1.00 54.38 94 THR A CA 1
ATOM 746 C C . THR A 1 94 ? -5.960 18.434 -4.980 1.00 54.38 94 THR A C 1
ATOM 748 O O . THR A 1 94 ? -4.986 17.694 -4.968 1.00 54.38 94 THR A O 1
ATOM 751 N N . THR A 1 95 ? -6.937 18.289 -5.880 1.00 50.59 95 THR A N 1
ATOM 752 C CA . THR A 1 95 ? -6.777 17.737 -7.242 1.00 50.59 95 THR A CA 1
ATOM 753 C C . THR A 1 95 ? -6.082 16.374 -7.384 1.00 50.59 95 THR A C 1
ATOM 755 O O . THR A 1 95 ? -5.286 16.183 -8.303 1.00 50.59 95 THR A O 1
ATOM 758 N N . THR A 1 96 ? -6.382 15.386 -6.544 1.00 55.28 96 THR A N 1
ATOM 759 C CA . THR A 1 96 ? -6.168 13.983 -6.939 1.00 55.28 96 THR A CA 1
ATOM 760 C C . THR A 1 96 ? -7.509 13.379 -7.328 1.00 55.28 96 THR A C 1
ATOM 762 O O . THR A 1 96 ? -8.164 12.711 -6.540 1.00 55.28 96 THR A O 1
ATOM 765 N N . ASP A 1 97 ? -7.910 13.591 -8.588 1.00 59.28 97 ASP A N 1
ATOM 766 C CA . ASP A 1 97 ? -9.139 13.023 -9.182 1.00 59.28 97 ASP A CA 1
ATOM 767 C C . ASP A 1 97 ? -9.201 11.480 -9.091 1.00 59.28 97 ASP A C 1
ATOM 769 O O . ASP A 1 97 ? -10.225 10.863 -9.381 1.00 59.28 97 ASP A O 1
ATOM 773 N N . CYS A 1 98 ? -8.091 10.832 -8.721 1.00 69.50 98 CYS A N 1
ATOM 774 C CA . CYS A 1 98 ? -7.931 9.388 -8.690 1.00 69.50 98 CYS A CA 1
ATOM 775 C C . CYS A 1 98 ? -6.911 8.968 -7.619 1.00 69.50 98 CYS A C 1
ATOM 777 O O . CYS A 1 98 ? -5.740 8.728 -7.918 1.00 69.50 98 CYS A O 1
ATOM 779 N N . VAL A 1 99 ? -7.344 8.868 -6.361 1.00 74.69 99 VAL A N 1
ATOM 780 C CA . VAL A 1 99 ? -6.572 8.166 -5.324 1.00 74.69 99 VAL A CA 1
ATOM 781 C C . VAL A 1 99 ? -6.653 6.666 -5.613 1.00 74.69 99 VAL A C 1
ATOM 783 O O . VAL A 1 99 ? -7.737 6.131 -5.859 1.00 74.69 99 VAL A O 1
ATOM 786 N N . PHE A 1 100 ? -5.504 5.984 -5.620 1.00 75.75 100 PHE A N 1
ATOM 787 C CA . PHE A 1 100 ? -5.450 4.544 -5.887 1.00 75.75 100 PHE A CA 1
ATOM 788 C C . PHE A 1 100 ? -6.263 3.753 -4.857 1.00 75.75 100 PHE A C 1
ATOM 790 O O . PHE A 1 100 ? -7.025 2.872 -5.238 1.00 75.75 100 PHE A O 1
ATOM 797 N N . LEU A 1 101 ? -6.131 4.103 -3.575 1.00 81.69 101 LEU A N 1
ATOM 798 C CA . LEU A 1 101 ? -6.857 3.473 -2.477 1.00 81.69 101 LEU A CA 1
ATOM 799 C C . LEU A 1 101 ? -8.288 3.994 -2.362 1.00 81.69 101 LEU A C 1
ATOM 801 O O . LEU A 1 101 ? -8.572 5.155 -2.656 1.00 81.69 101 LEU A O 1
ATOM 805 N N . ASN A 1 102 ? -9.192 3.126 -1.909 1.00 85.25 102 ASN A N 1
ATOM 806 C CA . ASN A 1 102 ? -10.576 3.498 -1.644 1.00 85.25 102 ASN A CA 1
ATOM 807 C C . ASN A 1 102 ? -10.678 4.318 -0.350 1.00 85.25 102 ASN A C 1
ATOM 809 O O . ASN A 1 102 ? -10.820 3.772 0.745 1.00 85.25 102 ASN A O 1
ATOM 813 N N . VAL A 1 103 ? -10.563 5.636 -0.502 1.00 84.81 103 VAL A N 1
ATOM 814 C CA . VAL A 1 103 ? -10.653 6.612 0.581 1.00 84.81 103 VAL A CA 1
ATOM 815 C C . VAL A 1 103 ? -11.900 7.465 0.390 1.00 84.81 103 VAL A C 1
ATOM 817 O O . VAL A 1 103 ? -12.162 7.958 -0.705 1.00 84.81 103 VAL A O 1
ATOM 820 N N . SER A 1 104 ? -12.653 7.677 1.464 1.00 84.56 104 SER A N 1
ATOM 821 C CA . SER A 1 104 ? -13.821 8.554 1.475 1.00 84.56 104 SER A CA 1
ATOM 822 C C . SER A 1 104 ? -13.782 9.513 2.662 1.00 84.56 104 SER A C 1
ATOM 824 O O . SER A 1 104 ? -13.257 9.195 3.730 1.00 84.56 104 SER A O 1
ATOM 826 N N . GLN A 1 105 ? -14.319 10.717 2.465 1.00 79.81 105 GLN A N 1
ATOM 827 C CA . GLN A 1 105 ? -14.521 11.673 3.550 1.00 79.81 105 GLN A CA 1
ATOM 828 C C . GLN A 1 105 ? -15.867 11.391 4.224 1.00 79.81 105 GLN A C 1
ATOM 830 O O . GLN A 1 105 ? -16.890 11.228 3.558 1.00 79.81 105 GLN A O 1
ATOM 835 N N . VAL A 1 106 ? -15.866 11.351 5.551 1.00 80.69 106 VAL A N 1
ATOM 836 C CA . VAL A 1 106 ? -17.061 11.212 6.386 1.00 80.69 106 VAL A CA 1
ATOM 837 C C . VAL A 1 106 ? -17.476 12.607 6.852 1.00 80.69 106 VAL A C 1
ATOM 839 O O . VAL A 1 106 ? -16.617 13.413 7.207 1.00 80.69 106 VAL A O 1
ATOM 842 N N . GLY A 1 107 ? -18.785 12.891 6.860 1.00 68.25 107 GLY A N 1
ATOM 843 C CA . GLY A 1 107 ? -19.374 14.232 7.043 1.00 68.25 107 GLY A CA 1
ATOM 844 C C . GLY A 1 107 ? -18.966 15.028 8.295 1.00 68.25 107 GLY A C 1
ATOM 845 O O . GLY A 1 107 ? -19.239 16.221 8.347 1.00 68.25 107 GLY A O 1
ATOM 846 N N . ASP A 1 108 ? -18.258 14.411 9.242 1.00 68.31 108 ASP A N 1
ATOM 847 C CA . ASP A 1 108 ? -17.727 15.032 10.462 1.00 68.31 108 ASP A CA 1
ATOM 848 C C . ASP A 1 108 ? -16.226 15.384 10.360 1.00 68.31 108 ASP A C 1
ATOM 850 O O . ASP A 1 108 ? -15.528 15.457 11.373 1.00 68.31 108 ASP A O 1
ATOM 854 N N . GLY A 1 109 ? -15.679 15.536 9.148 1.00 74.81 109 GLY A N 1
ATOM 855 C CA . GLY A 1 109 ? -14.238 15.752 8.945 1.00 74.81 109 GLY A CA 1
ATOM 856 C C . GLY A 1 109 ? -13.395 14.514 9.272 1.00 74.81 109 GLY A C 1
ATOM 857 O O . GLY A 1 109 ? -12.225 14.626 9.632 1.00 74.81 109 GLY A O 1
ATOM 858 N N . GLY A 1 110 ? -14.002 13.328 9.202 1.00 82.12 110 GLY A N 1
ATOM 859 C CA . GLY A 1 110 ? -13.318 12.046 9.346 1.00 82.12 110 GLY A CA 1
ATOM 860 C C . GLY A 1 110 ? -12.876 11.495 7.995 1.00 82.12 110 GLY A C 1
ATOM 861 O O . GLY A 1 110 ? -13.475 11.796 6.964 1.00 82.12 110 GLY A O 1
ATOM 862 N N . ILE A 1 111 ? -11.845 10.657 7.995 1.00 86.81 111 ILE A N 1
ATOM 863 C CA . ILE A 1 111 ? -11.378 9.956 6.793 1.00 86.81 111 ILE A CA 1
ATOM 864 C C . ILE A 1 111 ? -11.631 8.466 6.978 1.00 86.81 111 ILE A C 1
ATOM 866 O O . ILE A 1 111 ? -11.270 7.902 8.010 1.00 86.81 111 ILE A O 1
ATOM 870 N N . HIS A 1 112 ? -12.231 7.832 5.976 1.00 90.25 112 HIS A N 1
ATOM 871 C CA . HIS A 1 112 ? -12.484 6.401 5.945 1.00 90.25 112 HIS A CA 1
ATOM 872 C C . HIS A 1 112 ? -11.667 5.730 4.840 1.00 90.25 112 HIS A C 1
ATOM 874 O O . HIS A 1 112 ? -11.714 6.157 3.688 1.00 90.25 112 HIS A O 1
ATOM 880 N N . LEU A 1 113 ? -10.945 4.668 5.191 1.00 90.62 113 LEU A N 1
ATOM 881 C CA . LEU A 1 113 ? -10.172 3.830 4.280 1.00 90.62 113 LEU A CA 1
ATOM 882 C C . LEU A 1 113 ? -10.746 2.411 4.252 1.00 90.62 113 LEU A C 1
ATOM 884 O O . LEU A 1 113 ? -10.692 1.696 5.257 1.00 90.62 113 LEU A O 1
ATOM 888 N N . ASP A 1 114 ? -11.173 1.974 3.073 1.00 89.81 114 ASP A N 1
ATOM 889 C CA . ASP A 1 114 ? -11.510 0.579 2.807 1.00 89.81 114 ASP A CA 1
ATOM 890 C C . ASP A 1 114 ? -10.279 -0.175 2.303 1.00 89.81 114 ASP A C 1
ATOM 892 O O . ASP A 1 114 ? -9.740 0.123 1.234 1.00 89.81 114 ASP A O 1
ATOM 896 N N . VAL A 1 115 ? -9.871 -1.202 3.047 1.00 90.06 115 VAL A N 1
ATOM 897 C CA . VAL A 1 115 ? -8.758 -2.082 2.675 1.00 90.06 115 VAL A CA 1
ATOM 898 C C . VAL A 1 115 ? -9.274 -3.495 2.453 1.00 90.06 115 VAL A C 1
ATOM 900 O O . VAL A 1 115 ? -10.132 -4.001 3.176 1.00 90.06 115 VAL A O 1
ATOM 903 N N . LYS A 1 116 ? -8.736 -4.182 1.456 1.00 92.69 116 LYS A N 1
ATOM 904 C CA . LYS A 1 116 ? -8.991 -5.587 1.183 1.00 92.69 116 LYS A CA 1
ATOM 905 C C . LYS A 1 116 ? -7.669 -6.327 1.118 1.00 92.69 116 LYS A C 1
ATOM 907 O O . LYS A 1 116 ? -6.878 -6.103 0.210 1.00 92.69 116 LYS A O 1
ATOM 912 N N . LEU A 1 117 ? -7.482 -7.252 2.051 1.00 92.44 117 LEU A N 1
ATOM 913 C CA . LEU A 1 117 ? -6.340 -8.149 2.082 1.00 92.44 117 LEU A CA 1
ATOM 914 C C . LEU A 1 117 ? -6.721 -9.488 1.446 1.00 92.44 117 LEU A C 1
ATOM 916 O O . LEU A 1 117 ? -7.633 -10.182 1.907 1.00 92.44 117 LEU A O 1
ATOM 920 N N . ILE A 1 118 ? -6.016 -9.854 0.381 1.00 94.25 118 ILE A N 1
ATOM 921 C CA . ILE A 1 118 ? -6.161 -11.158 -0.266 1.00 94.25 118 ILE A CA 1
ATOM 922 C C . ILE A 1 118 ? -5.079 -12.120 0.217 1.00 94.25 118 ILE A C 1
ATOM 924 O O . ILE A 1 118 ? -3.952 -11.707 0.478 1.00 94.25 118 ILE A O 1
ATOM 928 N N . TYR A 1 119 ? -5.412 -13.403 0.356 1.00 94.88 119 TYR A N 1
ATO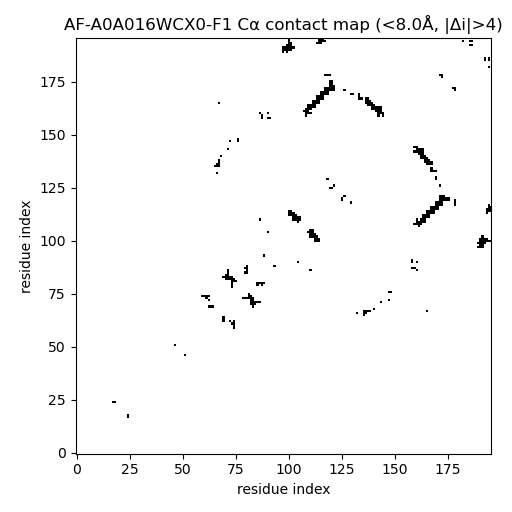M 929 C CA . TYR A 1 119 ? -4.444 -14.404 0.808 1.00 94.88 119 TYR A CA 1
ATOM 930 C C . TYR A 1 119 ? -4.709 -15.794 0.231 1.00 94.88 119 TYR A C 1
ATOM 932 O O . TYR A 1 119 ? -5.824 -16.131 -0.165 1.00 94.88 119 TYR A O 1
ATOM 940 N N . THR A 1 120 ? -3.668 -16.622 0.222 1.00 96.00 120 THR A N 1
ATOM 941 C CA . THR A 1 120 ? -3.688 -18.007 -0.257 1.00 96.00 120 THR A CA 1
ATOM 942 C C . THR A 1 120 ? -2.577 -18.809 0.445 1.00 96.00 120 THR A C 1
ATOM 944 O O . THR A 1 120 ? -1.570 -18.212 0.832 1.00 96.00 120 THR A O 1
ATOM 947 N N . PRO A 1 121 ? -2.714 -20.132 0.645 1.00 94.62 121 PRO A N 1
ATOM 948 C CA . PRO A 1 121 ? -3.939 -20.913 0.498 1.00 94.62 121 PRO A CA 1
ATOM 949 C C . PRO A 1 121 ? -4.880 -20.734 1.699 1.00 94.62 121 PRO A C 1
ATOM 951 O O . PRO A 1 121 ? -4.465 -20.361 2.806 1.00 94.62 121 PRO A O 1
ATOM 954 N N . ILE A 1 122 ? -6.162 -21.052 1.507 1.00 95.25 122 ILE A N 1
ATOM 955 C CA . ILE A 1 122 ? -7.128 -21.145 2.608 1.00 95.25 122 ILE A CA 1
ATOM 956 C C . ILE A 1 122 ? -6.830 -22.399 3.437 1.00 95.25 122 ILE A C 1
ATOM 958 O O . ILE A 1 122 ? -7.086 -23.528 3.029 1.00 95.25 122 ILE A O 1
ATOM 962 N N . THR A 1 123 ? -6.315 -22.185 4.643 1.00 95.06 123 THR A N 1
ATOM 963 C CA . THR A 1 123 ? -6.126 -23.204 5.679 1.00 95.06 123 THR A CA 1
ATOM 964 C C . THR A 1 123 ? -6.648 -22.660 7.002 1.00 95.06 123 THR A C 1
ATOM 966 O O . THR A 1 123 ? -6.806 -21.451 7.168 1.00 95.06 123 THR A O 1
ATOM 969 N N . GLU A 1 124 ? -6.883 -23.530 7.981 1.00 95.38 124 GLU A N 1
ATOM 970 C CA . GLU A 1 124 ? -7.352 -23.089 9.299 1.00 95.38 124 GLU A CA 1
ATOM 971 C C . GLU A 1 124 ? -6.359 -22.137 9.989 1.00 95.38 124 GLU A C 1
ATOM 973 O O . GLU A 1 124 ? -6.758 -21.161 10.625 1.00 95.38 124 GLU A O 1
ATOM 978 N N . SER A 1 125 ? -5.057 -22.384 9.827 1.00 95.50 125 SER A N 1
ATOM 979 C CA . SER A 1 125 ? -4.001 -21.533 10.381 1.00 95.50 125 SER A CA 1
ATOM 980 C C . SER A 1 125 ? -3.938 -20.179 9.679 1.00 95.50 125 SER A C 1
ATOM 982 O O . SER A 1 125 ? -3.911 -19.148 10.350 1.00 95.50 125 SER A O 1
ATOM 984 N N . THR A 1 126 ? -3.954 -20.162 8.341 1.00 94.19 126 THR A N 1
ATOM 985 C CA . THR A 1 126 ? -3.908 -18.903 7.580 1.00 94.19 126 THR A CA 1
ATOM 986 C C . THR A 1 126 ? -5.153 -18.065 7.840 1.00 94.19 126 THR A C 1
ATOM 988 O O . THR A 1 126 ? -5.028 -16.873 8.098 1.00 94.19 126 THR A O 1
ATOM 991 N N . ARG A 1 127 ? -6.337 -18.681 7.911 1.00 95.12 127 ARG A N 1
ATOM 992 C CA . ARG A 1 127 ? -7.587 -17.998 8.261 1.00 95.12 127 ARG A CA 1
ATOM 993 C C . ARG A 1 127 ? -7.506 -17.293 9.616 1.00 95.12 127 ARG A C 1
ATOM 995 O O . ARG A 1 127 ? -7.798 -16.105 9.689 1.00 95.12 127 ARG A O 1
ATOM 1002 N N . LYS A 1 128 ? -7.044 -17.978 10.669 1.00 96.31 128 LYS A N 1
ATOM 1003 C CA . LYS A 1 128 ? -6.890 -17.378 12.011 1.00 96.31 128 LYS A CA 1
ATOM 1004 C C . LYS A 1 128 ? -5.920 -16.200 12.024 1.00 96.31 128 LYS A C 1
ATOM 1006 O O . LYS A 1 128 ? -6.184 -15.196 12.680 1.00 96.31 128 LYS A O 1
ATOM 1011 N N . ILE A 1 129 ? -4.804 -16.318 11.301 1.00 95.00 129 ILE A N 1
ATOM 1012 C CA . ILE A 1 129 ? -3.832 -15.227 11.166 1.00 95.00 129 ILE A CA 1
ATOM 1013 C C . ILE A 1 129 ? -4.492 -14.033 10.473 1.00 95.00 129 ILE A C 1
ATOM 1015 O O . ILE A 1 129 ? -4.411 -12.917 10.977 1.00 95.00 129 ILE A O 1
ATOM 1019 N N . MET A 1 130 ? -5.196 -14.267 9.366 1.00 94.94 130 MET A N 1
ATOM 1020 C CA . MET A 1 130 ? -5.826 -13.204 8.582 1.00 94.94 130 MET A CA 1
ATOM 1021 C C . MET A 1 130 ? -6.980 -12.535 9.327 1.00 94.94 130 MET A C 1
ATOM 1023 O O . MET A 1 130 ? -7.103 -11.320 9.265 1.00 94.94 130 MET A O 1
ATOM 1027 N N . GLU A 1 131 ? -7.770 -13.277 10.105 1.00 95.88 131 GLU A N 1
ATOM 1028 C CA . GLU A 1 131 ? -8.782 -12.711 11.010 1.00 95.88 131 GLU A CA 1
ATOM 1029 C C . GLU A 1 131 ? -8.147 -11.813 12.089 1.00 95.88 131 GLU A C 1
ATOM 1031 O O . GLU A 1 131 ? -8.718 -10.793 12.481 1.00 95.88 131 GLU A O 1
ATOM 1036 N N . HIS A 1 132 ? -6.952 -12.160 12.576 1.00 95.19 132 HIS A N 1
ATOM 1037 C CA . HIS A 1 132 ? -6.220 -11.327 13.532 1.00 95.19 132 HIS A CA 1
ATOM 1038 C C . HIS A 1 132 ? -5.661 -10.059 12.883 1.00 95.19 132 HIS A C 1
ATOM 1040 O O . HIS A 1 132 ? -5.774 -8.976 13.454 1.00 95.19 132 HIS A O 1
ATOM 1046 N N . VAL A 1 133 ? -5.113 -10.177 11.671 1.00 93.75 133 VAL A N 1
ATOM 1047 C CA . VAL A 1 133 ? -4.671 -9.030 10.865 1.00 93.75 133 VAL A CA 1
ATOM 1048 C C . VAL A 1 133 ? -5.857 -8.112 10.571 1.00 93.75 133 VAL A C 1
ATOM 1050 O O . VAL A 1 133 ? -5.786 -6.922 10.861 1.00 93.75 133 VAL A O 1
ATOM 1053 N N . GLN A 1 134 ? -6.989 -8.666 10.132 1.00 94.81 134 GLN A N 1
ATOM 1054 C CA . GLN A 1 134 ? -8.214 -7.916 9.869 1.00 94.81 134 GLN A CA 1
ATOM 1055 C C . GLN A 1 134 ? -8.605 -7.032 11.055 1.00 94.81 134 GLN A C 1
ATOM 1057 O O . GLN A 1 134 ? -8.889 -5.851 10.874 1.00 94.81 134 GLN A O 1
ATOM 1062 N N . LYS A 1 135 ? -8.575 -7.577 12.277 1.00 95.06 135 LYS A N 1
ATOM 1063 C CA . LYS A 1 135 ? -8.899 -6.828 13.500 1.00 95.06 135 LYS A CA 1
ATOM 1064 C C . LYS A 1 135 ? -7.918 -5.689 13.771 1.00 95.06 135 LYS A C 1
ATOM 1066 O O . LYS A 1 135 ? -8.346 -4.614 14.169 1.00 95.06 135 LYS A O 1
ATOM 1071 N N . ARG A 1 136 ? -6.617 -5.901 13.548 1.00 92.69 136 ARG A N 1
ATOM 1072 C CA . ARG A 1 136 ? -5.583 -4.870 13.768 1.00 92.69 136 ARG A CA 1
ATOM 1073 C C . ARG A 1 136 ? -5.678 -3.706 12.787 1.00 92.69 136 ARG A C 1
ATOM 1075 O O . ARG A 1 136 ? -5.318 -2.585 13.136 1.00 92.69 136 ARG A O 1
ATOM 1082 N N . TYR A 1 137 ? -6.164 -3.976 11.581 1.00 93.44 137 TYR A N 1
ATOM 1083 C CA . TYR A 1 137 ? -6.353 -2.967 10.544 1.00 93.44 137 TYR A CA 1
ATOM 1084 C C . TYR A 1 137 ? -7.796 -2.443 10.459 1.00 93.44 137 TYR A C 1
ATOM 1086 O O . TYR A 1 137 ? -8.056 -1.541 9.679 1.00 93.44 137 TYR A O 1
ATOM 1094 N N . SER A 1 138 ? -8.726 -2.949 11.277 1.00 94.56 138 SER A N 1
ATOM 1095 C CA . SER A 1 138 ? -10.114 -2.466 11.348 1.00 94.56 138 SER A CA 1
ATOM 1096 C C . SER A 1 138 ? -10.349 -1.666 12.627 1.00 94.56 138 SER A C 1
ATOM 1098 O O . SER A 1 138 ? -11.029 -2.127 13.545 1.00 94.56 138 SER A O 1
ATOM 1100 N N . ILE A 1 139 ? -9.725 -0.491 12.721 1.00 93.25 139 ILE A N 1
ATOM 1101 C CA . ILE A 1 139 ? -9.762 0.365 13.914 1.00 93.25 139 ILE A CA 1
ATOM 1102 C C . ILE A 1 139 ? -10.127 1.808 13.561 1.00 93.25 139 ILE A C 1
ATOM 1104 O O . ILE A 1 139 ? -10.006 2.245 12.418 1.00 93.25 139 ILE A O 1
ATOM 1108 N N . THR A 1 140 ? -10.568 2.552 14.575 1.00 91.38 140 THR A N 1
ATOM 1109 C CA . THR A 1 140 ? -10.770 4.003 14.497 1.00 91.38 140 THR A CA 1
ATOM 1110 C C . THR A 1 140 ? -9.730 4.691 15.368 1.00 91.38 140 THR A C 1
ATOM 1112 O O . THR A 1 140 ? -9.614 4.384 16.553 1.00 91.38 140 THR A O 1
ATOM 1115 N N . ILE A 1 141 ? -8.975 5.604 14.770 1.00 88.44 141 ILE A N 1
ATOM 1116 C CA . ILE A 1 141 ? -7.911 6.372 15.403 1.00 88.44 141 ILE A CA 1
ATOM 1117 C C . ILE A 1 141 ? -8.433 7.798 15.611 1.00 88.44 141 ILE A C 1
ATOM 1119 O O . ILE A 1 141 ? -8.642 8.511 14.624 1.00 88.44 141 ILE A O 1
ATOM 1123 N N . PRO A 1 142 ? -8.681 8.227 16.860 1.00 86.06 142 PRO A N 1
ATOM 1124 C CA . PRO A 1 142 ? -9.039 9.610 17.146 1.00 86.06 142 PRO A CA 1
ATOM 1125 C C . PRO A 1 142 ? -7.810 10.509 16.993 1.00 86.06 142 PRO A C 1
ATOM 1127 O O . PRO A 1 142 ? -6.710 10.108 17.366 1.00 86.06 142 PRO A O 1
ATOM 1130 N N . ASN A 1 143 ? -8.001 11.722 16.470 1.00 80.88 143 ASN A N 1
ATOM 1131 C CA . ASN A 1 143 ? -6.936 12.711 16.271 1.00 80.88 143 ASN A CA 1
ATOM 1132 C C . ASN A 1 143 ? -5.643 12.109 15.657 1.00 80.88 143 ASN A C 1
ATOM 1134 O O . ASN A 1 143 ? -4.573 12.124 16.280 1.00 80.88 143 ASN A O 1
ATOM 1138 N N . PRO A 1 144 ? -5.731 11.541 14.439 1.00 77.56 144 PRO A N 1
ATOM 1139 C CA . PRO A 1 144 ? -4.638 10.805 13.807 1.00 77.56 144 PRO A CA 1
ATOM 1140 C C . PRO A 1 144 ? -3.362 11.638 13.645 1.00 77.56 144 PRO A C 1
ATOM 1142 O O . PRO A 1 144 ? -2.275 11.087 13.753 1.00 77.56 144 PRO A O 1
ATOM 1145 N N . LEU A 1 145 ? -3.473 12.956 13.444 1.00 73.19 145 LEU A N 1
ATOM 1146 C CA . LEU A 1 145 ? -2.316 13.849 13.319 1.00 73.19 145 LEU A CA 1
ATOM 1147 C C . LEU A 1 145 ? -1.795 14.325 14.685 1.00 73.19 145 LEU A C 1
ATOM 1149 O O . LEU A 1 145 ? -0.587 14.456 14.869 1.00 73.19 145 LEU A O 1
ATOM 1153 N N . GLY A 1 146 ? -2.661 14.525 15.681 1.00 66.50 146 GLY A N 1
ATOM 1154 C CA . GLY A 1 146 ? -2.217 14.920 17.021 1.00 66.50 146 GLY A CA 1
ATOM 1155 C C . GLY A 1 146 ? -1.254 13.916 17.651 1.00 66.50 146 GLY A C 1
ATOM 1156 O O . GLY A 1 146 ? -0.310 14.320 18.311 1.00 66.50 146 GLY A O 1
ATOM 1157 N N . THR A 1 147 ? -1.406 12.623 17.354 1.00 63.38 147 THR A N 1
ATOM 1158 C CA . THR A 1 147 ? -0.521 11.571 17.890 1.00 63.38 147 THR A CA 1
ATOM 1159 C C . THR A 1 147 ? 0.942 11.714 17.429 1.00 63.38 147 THR A C 1
ATOM 1161 O O . THR A 1 147 ? 1.844 11.231 18.109 1.00 63.38 147 THR A O 1
ATOM 1164 N N . PHE A 1 148 ? 1.196 12.387 16.300 1.00 64.00 148 PHE A N 1
ATOM 1165 C CA . PHE A 1 148 ? 2.533 12.510 15.702 1.00 64.00 148 PHE A CA 1
ATOM 1166 C C . PHE A 1 148 ? 3.069 13.950 15.658 1.00 64.00 148 PHE A C 1
ATOM 1168 O O . PHE A 1 148 ? 4.271 14.142 15.493 1.00 64.00 148 PHE A O 1
ATOM 1175 N N . TYR A 1 149 ? 2.206 14.967 15.793 1.00 62.28 149 TYR A N 1
ATOM 1176 C CA . TYR A 1 149 ? 2.549 16.356 15.449 1.00 62.28 149 TYR A CA 1
ATOM 1177 C C . TYR A 1 149 ? 2.253 17.396 16.542 1.00 62.28 149 TYR A C 1
ATOM 1179 O O . TYR A 1 149 ? 2.163 18.582 16.221 1.00 62.28 149 TYR A O 1
ATOM 1187 N N . GLU A 1 150 ? 2.174 17.007 17.823 1.00 53.50 150 GLU A N 1
ATOM 1188 C CA . GLU A 1 150 ? 1.934 17.911 18.975 1.00 53.50 150 GLU A CA 1
ATOM 1189 C C . GLU A 1 150 ? 2.823 19.180 19.018 1.00 53.50 150 GLU A C 1
ATOM 1191 O O . GLU A 1 150 ? 2.482 20.142 19.700 1.00 53.50 150 GLU A O 1
ATOM 1196 N N . GLN A 1 151 ? 3.942 19.234 18.284 1.00 51.03 151 GLN A N 1
ATOM 1197 C CA . GLN A 1 151 ? 4.858 20.383 18.261 1.00 51.03 151 GLN A CA 1
ATOM 1198 C C . GLN A 1 151 ? 4.674 21.372 17.094 1.00 51.03 151 GLN A C 1
ATOM 1200 O O . GLN A 1 151 ? 5.328 22.416 17.093 1.00 51.03 151 GLN A O 1
ATOM 1205 N N . ARG A 1 152 ? 3.812 21.109 16.099 1.00 52.69 152 ARG A N 1
ATOM 1206 C CA . ARG A 1 152 ? 3.624 22.018 14.947 1.00 52.69 152 ARG A CA 1
ATOM 1207 C C . ARG A 1 152 ? 2.384 22.906 15.137 1.00 52.69 152 ARG A C 1
ATOM 1209 O O . ARG A 1 152 ? 1.391 22.754 14.435 1.00 52.69 152 ARG A O 1
ATOM 1216 N N . ASN A 1 153 ? 2.466 23.852 16.073 1.00 47.12 153 ASN A N 1
ATOM 1217 C CA . ASN A 1 153 ? 1.364 24.765 16.423 1.00 47.12 153 ASN A CA 1
ATOM 1218 C C . ASN A 1 153 ? 0.968 25.775 15.326 1.00 47.12 153 ASN A C 1
ATOM 1220 O O . ASN A 1 153 ? -0.129 26.317 15.400 1.00 47.12 153 ASN A O 1
ATOM 1224 N N . ASP A 1 154 ? 1.794 26.008 14.300 1.00 47.78 154 ASP A N 1
ATOM 1225 C CA . ASP A 1 154 ? 1.606 27.185 13.429 1.00 47.78 154 ASP A CA 1
ATOM 1226 C C . ASP A 1 154 ? 1.046 26.905 12.021 1.00 47.78 154 ASP A C 1
ATOM 1228 O O . ASP A 1 154 ? 0.793 27.853 11.284 1.00 47.78 154 ASP A O 1
ATOM 1232 N N . PHE A 1 155 ? 0.842 25.645 11.604 1.00 47.75 155 PHE A N 1
ATOM 1233 C CA . PHE A 1 155 ? 0.503 25.350 10.193 1.00 47.75 155 PHE A CA 1
ATOM 1234 C C . PHE A 1 155 ? -0.765 24.524 9.936 1.00 47.75 155 PHE A C 1
ATOM 1236 O O . PHE A 1 155 ? -1.203 24.465 8.790 1.00 47.75 155 PHE A O 1
ATOM 1243 N N . ILE A 1 156 ? -1.363 23.875 10.941 1.00 51.72 156 ILE A N 1
ATOM 1244 C CA . ILE A 1 156 ? -2.459 22.913 10.715 1.00 51.72 156 ILE A CA 1
ATOM 1245 C C . ILE A 1 156 ? -3.553 23.078 11.776 1.00 51.72 156 ILE A C 1
ATOM 1247 O O . ILE A 1 156 ? -3.844 22.142 12.503 1.00 51.72 156 ILE A O 1
ATOM 1251 N N . GLN A 1 157 ? -4.143 24.264 11.935 1.00 50.62 157 GLN A N 1
ATOM 1252 C CA . GLN A 1 157 ? -5.270 24.412 12.873 1.00 50.62 157 GLN A CA 1
ATOM 1253 C C . GLN A 1 157 ? -6.639 24.193 12.213 1.00 50.62 157 GLN A C 1
ATOM 1255 O O . GLN A 1 157 ? -7.554 23.726 12.883 1.00 50.62 157 GLN A O 1
ATOM 1260 N N . ASP A 1 158 ? -6.759 24.407 10.897 1.00 52.41 158 ASP A N 1
ATOM 1261 C CA . ASP A 1 158 ? -8.077 24.433 10.241 1.00 52.41 158 ASP A CA 1
ATOM 1262 C C . ASP A 1 158 ? -8.466 23.149 9.481 1.00 52.41 158 ASP A C 1
ATOM 1264 O O . ASP A 1 158 ? -9.632 22.993 9.140 1.00 52.41 158 ASP A O 1
ATOM 1268 N N . ASN A 1 159 ? -7.547 22.199 9.245 1.00 59.31 159 ASN A N 1
ATOM 1269 C CA . ASN A 1 159 ? -7.804 20.997 8.422 1.00 59.31 159 ASN A CA 1
ATOM 1270 C C . ASN A 1 159 ? -7.215 19.701 9.020 1.00 59.31 159 ASN A C 1
ATOM 1272 O O . ASN A 1 159 ? -6.592 18.907 8.313 1.00 59.31 159 ASN A O 1
ATOM 1276 N N . ILE A 1 160 ? -7.365 19.480 10.329 1.00 67.75 160 ILE A N 1
ATOM 1277 C CA . ILE A 1 160 ? -7.010 18.191 10.949 1.00 67.75 160 ILE A CA 1
ATOM 1278 C C . ILE A 1 160 ? -8.216 17.247 10.848 1.00 67.75 160 ILE A C 1
ATOM 1280 O O . ILE A 1 160 ? -9.308 17.635 11.265 1.00 67.75 160 ILE A O 1
ATOM 1284 N N . PRO A 1 161 ? -8.053 16.004 10.351 1.00 74.50 161 PRO A N 1
ATOM 1285 C CA . PRO A 1 161 ? -9.133 15.037 10.405 1.00 74.50 161 PRO A CA 1
ATOM 1286 C C . PRO A 1 161 ? -9.438 14.697 11.860 1.00 74.50 161 PRO A C 1
ATOM 1288 O O . PRO A 1 161 ? -8.536 14.350 12.622 1.00 74.50 161 PRO A O 1
ATOM 1291 N N . ASN A 1 162 ? -10.712 14.732 12.236 1.00 81.50 162 ASN A N 1
ATOM 1292 C CA . ASN A 1 162 ? -11.134 14.429 13.606 1.00 81.50 162 ASN A CA 1
ATOM 1293 C C . ASN A 1 162 ? -10.841 12.968 13.980 1.00 81.50 162 ASN A C 1
ATOM 1295 O O . ASN A 1 162 ? -10.465 12.654 15.114 1.00 81.50 162 ASN A O 1
ATOM 1299 N N . PHE A 1 163 ? -10.984 12.068 13.010 1.00 86.12 163 PHE A N 1
ATOM 1300 C CA . PHE A 1 163 ? -10.653 10.659 13.152 1.00 86.12 163 PHE A CA 1
ATOM 1301 C C . PHE A 1 163 ? -10.248 10.050 11.811 1.00 86.12 163 PHE A C 1
ATOM 1303 O O . PHE A 1 163 ? -10.666 10.497 10.741 1.00 86.12 163 PHE A O 1
ATOM 1310 N N . PHE A 1 164 ? -9.460 8.986 11.891 1.00 88.75 164 PHE A N 1
ATOM 1311 C CA . PHE A 1 164 ? -9.179 8.094 10.778 1.00 88.75 164 PHE A CA 1
ATOM 1312 C C . PHE A 1 164 ? -9.788 6.727 11.074 1.00 88.75 164 PHE A C 1
ATOM 1314 O O . PHE A 1 164 ? -9.490 6.114 12.098 1.00 88.75 164 PHE A O 1
ATOM 1321 N N . GLN A 1 165 ? -10.650 6.247 10.190 1.00 92.00 165 GLN A N 1
ATOM 1322 C CA . GLN A 1 165 ? -11.262 4.933 10.280 1.00 92.00 165 GLN A CA 1
ATOM 1323 C C . GLN A 1 165 ? -10.712 4.055 9.164 1.00 92.00 165 GLN A C 1
ATOM 1325 O O . GLN A 1 165 ? -10.830 4.394 7.992 1.00 92.00 165 GLN A O 1
ATOM 1330 N N . SER A 1 166 ? -10.165 2.898 9.516 1.00 92.56 166 SER A N 1
ATOM 1331 C CA . SER A 1 166 ? -9.835 1.868 8.538 1.00 92.56 166 SER A CA 1
ATOM 1332 C C . SER A 1 166 ? -10.766 0.679 8.720 1.00 92.56 166 SER A C 1
ATOM 1334 O O . SER A 1 166 ? -11.037 0.265 9.848 1.00 92.56 166 SER A O 1
ATOM 1336 N N . SER A 1 167 ? -11.282 0.157 7.611 1.00 93.25 167 SER A N 1
ATOM 1337 C CA . SER A 1 167 ? -12.097 -1.054 7.569 1.00 93.25 167 SER A CA 1
ATOM 1338 C C . SER A 1 167 ? -11.423 -2.060 6.654 1.00 93.25 167 SER A C 1
ATOM 1340 O O . SER A 1 167 ? -11.393 -1.890 5.436 1.00 93.25 167 SER A O 1
ATOM 1342 N N . MET A 1 168 ? -10.862 -3.117 7.241 1.00 93.19 168 MET A N 1
ATOM 1343 C CA . MET A 1 168 ? -10.223 -4.178 6.476 1.00 93.19 168 MET A CA 1
ATOM 1344 C C . MET A 1 168 ? -11.194 -5.338 6.241 1.00 93.19 168 MET A C 1
ATOM 1346 O O . MET A 1 168 ? -11.784 -5.905 7.163 1.00 93.19 168 MET A O 1
ATOM 1350 N N . SER A 1 169 ? -11.310 -5.747 4.985 1.00 94.19 169 SER A N 1
ATOM 1351 C CA . SER A 1 169 ? -11.935 -6.995 4.558 1.00 94.19 169 SER A CA 1
ATOM 1352 C C . SER A 1 169 ? -10.862 -8.008 4.165 1.00 94.19 169 SER A C 1
ATOM 1354 O O . SER A 1 169 ? -9.793 -7.637 3.685 1.00 94.19 169 SER A O 1
ATOM 1356 N N . ILE A 1 170 ? -11.134 -9.296 4.370 1.00 93.94 170 ILE A N 1
ATOM 1357 C CA . ILE A 1 170 ? -10.233 -10.378 3.958 1.00 93.94 170 ILE A CA 1
ATOM 1358 C C . ILE A 1 170 ? -10.905 -11.258 2.908 1.00 93.94 170 ILE A C 1
ATOM 1360 O O . ILE A 1 170 ? -12.100 -11.539 2.996 1.00 93.94 170 ILE A O 1
ATOM 1364 N N . GLN A 1 171 ? -10.136 -11.716 1.923 1.00 94.38 171 GLN A N 1
ATOM 1365 C CA . GLN A 1 171 ? -10.612 -12.648 0.903 1.00 94.38 171 GLN A CA 1
ATOM 1366 C C . GLN A 1 171 ? -9.563 -13.731 0.651 1.00 94.38 171 GLN A C 1
ATOM 1368 O O . GLN A 1 171 ? -8.465 -13.463 0.168 1.00 94.38 171 GLN A O 1
ATOM 1373 N N . GLY A 1 172 ? -9.912 -14.967 0.998 1.00 93.94 172 GLY A N 1
ATOM 1374 C CA . GLY A 1 172 ? -9.049 -16.122 0.783 1.00 93.94 172 GLY A CA 1
ATOM 1375 C C . GLY A 1 172 ? -9.237 -16.737 -0.602 1.00 93.94 172 GLY A C 1
ATOM 1376 O O . GLY A 1 172 ? -10.330 -16.685 -1.169 1.00 93.94 172 GLY A O 1
ATOM 1377 N N . PHE A 1 173 ? -8.187 -17.382 -1.101 1.00 96.50 173 PHE A N 1
ATOM 1378 C CA . PHE A 1 173 ? -8.188 -18.181 -2.324 1.00 96.50 173 PHE A CA 1
ATOM 1379 C C . PHE A 1 173 ? -7.603 -19.571 -2.056 1.00 96.50 173 PHE A C 1
ATOM 1381 O O . PHE A 1 173 ? -6.733 -19.744 -1.202 1.00 96.50 173 PHE A O 1
ATOM 1388 N N . ASN A 1 174 ? -8.090 -20.581 -2.780 1.00 94.06 174 ASN A N 1
ATOM 1389 C CA . ASN A 1 174 ? -7.586 -21.951 -2.645 1.00 94.06 174 ASN A CA 1
ATOM 1390 C C . ASN A 1 174 ? -6.216 -22.121 -3.311 1.00 94.06 174 ASN A C 1
ATOM 1392 O O . ASN A 1 174 ? -5.386 -22.877 -2.813 1.00 94.06 174 ASN A O 1
ATOM 1396 N N . THR A 1 175 ? -5.991 -21.424 -4.427 1.00 94.88 175 THR A N 1
ATOM 1397 C CA . THR A 1 175 ? -4.748 -21.473 -5.199 1.00 94.88 175 THR A CA 1
ATOM 1398 C C . THR A 1 175 ? -4.142 -20.081 -5.339 1.00 94.88 175 THR A C 1
ATOM 1400 O O . THR A 1 175 ? -4.818 -19.062 -5.164 1.00 94.88 175 THR A O 1
ATOM 1403 N N . GLU A 1 176 ? -2.841 -20.024 -5.614 1.00 94.56 176 GLU A N 1
ATOM 1404 C CA . GLU A 1 176 ? -2.151 -18.766 -5.908 1.00 94.56 176 GLU A CA 1
ATOM 1405 C C . GLU A 1 176 ? -2.567 -18.199 -7.266 1.00 94.56 176 GLU A C 1
ATOM 1407 O O . GLU A 1 176 ? -2.751 -16.992 -7.403 1.00 94.56 176 GLU A O 1
ATOM 1412 N N . GLU A 1 177 ? -2.798 -19.067 -8.250 1.00 95.75 177 GLU A N 1
ATOM 1413 C CA . GLU A 1 177 ? -3.222 -18.665 -9.588 1.00 95.75 177 GLU A CA 1
ATOM 1414 C C . GLU A 1 177 ? -4.552 -17.897 -9.560 1.00 95.75 177 GLU A C 1
ATOM 1416 O O . GLU A 1 177 ? -4.642 -16.812 -10.140 1.00 95.75 177 GLU A O 1
ATOM 1421 N N . ASP A 1 178 ? -5.545 -18.390 -8.808 1.00 94.56 178 ASP A N 1
ATOM 1422 C CA . ASP A 1 178 ? -6.841 -17.717 -8.646 1.00 94.56 178 ASP A CA 1
ATOM 1423 C C . ASP A 1 178 ? -6.690 -16.340 -7.982 1.00 94.56 178 ASP A C 1
ATOM 1425 O O . ASP A 1 178 ? -7.311 -15.358 -8.402 1.00 94.56 178 ASP A O 1
ATOM 1429 N N . MET A 1 179 ? -5.835 -16.256 -6.956 1.00 94.81 179 MET A N 1
ATOM 1430 C CA . MET A 1 179 ? -5.546 -15.012 -6.243 1.00 94.81 179 MET A CA 1
ATOM 1431 C C . MET A 1 179 ? -4.895 -13.983 -7.171 1.00 94.81 179 MET A C 1
ATOM 1433 O O . MET A 1 179 ? -5.319 -12.827 -7.220 1.00 94.81 179 MET A O 1
ATOM 1437 N N . VAL A 1 180 ? -3.888 -14.399 -7.942 1.00 93.12 180 VAL A N 1
ATOM 1438 C CA . VAL A 1 180 ? -3.169 -13.536 -8.886 1.00 93.12 180 VAL A CA 1
ATOM 1439 C C . VAL A 1 180 ? -4.084 -13.091 -10.026 1.00 93.12 180 VAL A C 1
ATOM 1441 O O . VAL A 1 180 ? -4.043 -11.926 -10.427 1.00 93.12 180 VAL A O 1
ATOM 1444 N N . ALA A 1 181 ? -4.938 -13.976 -10.545 1.00 93.38 181 ALA A N 1
ATOM 1445 C CA . ALA A 1 181 ? -5.921 -13.628 -11.567 1.00 93.38 181 ALA A CA 1
ATOM 1446 C C . ALA A 1 181 ? -6.919 -12.576 -11.055 1.00 93.38 181 ALA A C 1
ATOM 1448 O O . ALA A 1 181 ? -7.211 -11.599 -11.753 1.00 93.38 181 ALA A O 1
ATOM 1449 N N . TYR A 1 182 ? -7.391 -12.729 -9.815 1.00 91.44 182 TYR A N 1
ATOM 1450 C CA . TYR A 1 182 ? -8.242 -11.742 -9.158 1.00 91.44 182 TYR A CA 1
ATOM 1451 C C . TYR A 1 182 ? -7.520 -10.402 -8.952 1.00 91.44 182 TYR A C 1
ATOM 1453 O O . TYR A 1 182 ? -8.066 -9.358 -9.310 1.00 91.44 182 TYR A O 1
ATOM 1461 N N . ALA A 1 183 ? -6.279 -10.420 -8.456 1.00 89.81 183 ALA A N 1
ATOM 1462 C CA . ALA A 1 183 ? -5.476 -9.217 -8.244 1.00 89.81 183 ALA A CA 1
ATOM 1463 C C . ALA A 1 183 ? -5.262 -8.441 -9.553 1.00 89.81 183 ALA A C 1
ATOM 1465 O O . ALA A 1 183 ? -5.537 -7.244 -9.614 1.00 89.81 183 ALA A O 1
ATOM 1466 N N . LYS A 1 184 ? -4.882 -9.131 -10.638 1.00 89.75 184 LYS A N 1
ATOM 1467 C CA . LYS A 1 184 ? -4.724 -8.534 -11.977 1.00 89.75 184 LYS A CA 1
ATOM 1468 C C . LYS A 1 184 ? -5.999 -7.842 -12.462 1.00 89.75 184 LYS A C 1
ATOM 1470 O O . LYS A 1 184 ? -5.924 -6.764 -13.045 1.00 89.75 184 LYS A O 1
ATOM 1475 N N . LYS A 1 185 ? -7.166 -8.441 -12.204 1.00 87.44 185 LYS A N 1
ATOM 1476 C CA . LYS A 1 185 ? -8.468 -7.846 -12.534 1.00 87.44 185 LYS A CA 1
ATOM 1477 C C . LYS A 1 185 ? -8.817 -6.661 -11.628 1.00 87.44 185 LYS A C 1
ATOM 1479 O O . LYS A 1 185 ? -9.465 -5.731 -12.084 1.00 87.44 185 LYS A O 1
ATOM 1484 N N . SER A 1 186 ? -8.409 -6.671 -10.361 1.00 82.81 186 SER A N 1
ATOM 1485 C CA . SER A 1 186 ? -8.646 -5.538 -9.454 1.00 82.81 186 SER A CA 1
ATOM 1486 C C . SER A 1 186 ? -7.780 -4.336 -9.835 1.00 82.81 186 SER A C 1
ATOM 1488 O O . SER A 1 186 ? -8.290 -3.226 -9.957 1.00 82.81 186 SER A O 1
ATOM 1490 N N . PHE A 1 187 ? -6.494 -4.563 -10.128 1.00 82.06 187 PHE A N 1
ATOM 1491 C CA . PHE A 1 187 ? -5.543 -3.513 -10.510 1.00 82.06 187 PHE A CA 1
ATOM 1492 C C . PHE A 1 187 ? -5.808 -2.885 -11.885 1.00 82.06 187 PHE A C 1
ATOM 1494 O O . PHE A 1 187 ? -5.207 -1.862 -12.208 1.00 82.06 187 PHE A O 1
ATOM 1501 N N . SER A 1 188 ? -6.720 -3.432 -12.699 1.00 76.38 188 SER A N 1
ATOM 1502 C CA . SER A 1 188 ? -7.165 -2.724 -13.905 1.00 76.38 188 SER A CA 1
ATOM 1503 C C . SER A 1 188 ? -7.968 -1.457 -13.582 1.00 76.38 188 SER A C 1
ATOM 1505 O O . SER A 1 188 ? -8.047 -0.562 -14.424 1.00 76.38 188 SER A O 1
ATOM 1507 N N . ASN A 1 189 ? -8.534 -1.355 -12.372 1.00 73.69 189 ASN A N 1
ATOM 1508 C CA . ASN A 1 189 ? -9.161 -0.133 -11.879 1.00 73.69 189 ASN A CA 1
ATOM 1509 C C . ASN A 1 189 ? -8.093 0.778 -11.267 1.00 73.69 189 ASN A C 1
ATOM 1511 O O . ASN A 1 189 ? -7.437 0.419 -10.292 1.00 73.69 189 ASN A O 1
ATOM 1515 N N . LYS A 1 190 ? -7.918 1.964 -11.856 1.00 70.12 190 LYS A N 1
ATOM 1516 C CA . LYS A 1 190 ? -6.857 2.909 -11.472 1.00 70.12 190 LYS A CA 1
ATOM 1517 C C . LYS A 1 190 ? -7.164 3.705 -10.197 1.00 70.12 190 LYS A C 1
ATOM 1519 O O . LYS A 1 190 ? -6.230 4.220 -9.595 1.00 70.12 190 LYS A O 1
ATOM 1524 N N . CYS A 1 191 ? -8.435 3.800 -9.801 1.00 78.19 191 CYS A N 1
ATOM 1525 C CA . CYS A 1 191 ? -8.903 4.636 -8.692 1.00 78.19 191 CYS A CA 1
ATOM 1526 C C . CYS A 1 191 ? -9.813 3.834 -7.759 1.00 78.19 191 CYS A C 1
ATOM 1528 O O . CYS A 1 191 ? -10.583 2.998 -8.240 1.00 78.19 191 CYS A O 1
ATOM 1530 N N . GLY A 1 192 ? -9.772 4.125 -6.456 1.00 72.38 192 GLY A N 1
ATOM 1531 C CA . GLY A 1 192 ? -10.687 3.544 -5.471 1.00 72.38 192 GLY A CA 1
ATOM 1532 C C . GLY A 1 192 ? -10.569 2.025 -5.336 1.00 72.38 192 GLY A C 1
ATOM 1533 O O . GLY A 1 192 ? -11.554 1.337 -5.067 1.00 72.38 192 GLY A O 1
ATOM 1534 N N . ASN A 1 193 ? -9.381 1.477 -5.575 1.00 78.50 193 ASN A N 1
ATOM 1535 C CA . ASN A 1 193 ? -9.110 0.067 -5.394 1.00 78.50 193 ASN A CA 1
ATOM 1536 C C . ASN A 1 193 ? -8.916 -0.207 -3.893 1.00 78.50 193 ASN A C 1
ATOM 1538 O O . ASN A 1 193 ? -8.002 0.344 -3.284 1.00 78.50 193 ASN A O 1
ATOM 1542 N N . PRO A 1 194 ? -9.750 -1.053 -3.269 1.00 71.44 194 PRO A N 1
ATOM 1543 C CA . PRO A 1 194 ? -9.552 -1.409 -1.869 1.00 71.44 194 PRO A CA 1
ATOM 1544 C C . PRO A 1 194 ? -8.364 -2.362 -1.692 1.00 71.44 194 PRO A C 1
ATOM 1546 O O . PRO A 1 194 ? -7.937 -2.612 -0.573 1.00 71.44 194 PRO A O 1
ATOM 1549 N N . LEU A 1 195 ? -7.868 -2.961 -2.776 1.00 74.75 195 LEU A N 1
ATOM 1550 C CA . LEU A 1 195 ? -6.837 -3.984 -2.731 1.00 74.75 195 LEU A CA 1
ATOM 1551 C C . LEU A 1 195 ? -5.456 -3.337 -2.595 1.00 74.75 195 LEU A C 1
ATOM 1553 O O . LEU A 1 195 ? -5.014 -2.637 -3.511 1.00 74.75 195 LEU A O 1
ATOM 1557 N N . LEU A 1 196 ? -4.824 -3.585 -1.446 1.00 60.06 196 LEU A N 1
ATOM 1558 C CA . LEU A 1 196 ? -3.447 -3.204 -1.134 1.00 60.06 196 LEU A CA 1
ATOM 1559 C C . LEU A 1 196 ? -2.499 -4.354 -1.494 1.00 60.06 196 LEU A C 1
ATOM 1561 O O . LEU A 1 196 ? -2.819 -5.507 -1.119 1.00 60.06 196 LEU A O 1
#

Secondary structure (DSSP, 8-state):
-HHHHHHHHHHHHHHHHHHHSHHHHHHHHHHHHHHHHHHHHHHHHTHHHH-----GGGSPPP---SSGGGGT--SBTTBGGGSSS-HHHHHHT-S-S--SBEEEEETTTEEEEEEEEEESS--HHHHHHHHHHHHHHS-EEESTTHHHHTT-TTT-SS---SEEEEEEEEEE-SSHHHHHHHHHHHTT--SSB-B-

Foldseek 3Di:
DVVVVVVVVVVVVVVVVCVVPVVVVVCVPVVVVVVVCVVVVVCVVCCCVPVDDDDPVVFDDQDDPLALLQQQRASDLVDSVRGVDNQQCVQVVPDPPFDQFQWDQDPQLEIEGQAEAEDDDDDPVVVVVVVVSQVRHQDKAAQSNCVRHVPPPDDDPPRGRRIYGYHYDYHHDNDPVVRVVVVVVLVVDRHHRNYD

Sequence (196 aa):
MVAAAQLRLLLWKNWLQKIRTPWHTLSEFIIPLLLTGISLGAMIAVKDKYEQDHDASNYRAWPVMGSAYDFITPTNELMPESAILDLTSILSNTTTDCVFLNVSQVGDGGIHLDVKLIYTPITESTRKIMEHVQKRYSITIPNPLGTFYEQRNDFIQDNIPNFFQSSMSIQGFNTEEDMVAYAKKSFSNKCGNPLL

Organism: NCBI:txid53326

Radius of gyration: 29.49 Å; Cα contacts (8 Å, |Δi|>4): 221; chains: 1; bounding box: 45×54×82 Å

pLDDT: mean 81.59, std 12.06, range [47.12, 96.5]